Protein 6HM5 (pdb70)

Organism: Gallus gallus (NCBI:txid9031)

Nearest PDB structures (foldseek):
  6hm5-assembly1_A  TM=1.004E+00  e=4.174E-56  Gallus gallus
  2xnk-assembly3_C  TM=8.967E-01  e=1.151E-40  Homo sapiens
  4n40-assembly1_A  TM=8.209E-01  e=5.848E-20  Homo sapiens
  4bu1-assembly2_A  TM=8.813E-01  e=8.745E-13  Schizosaccharomyces pombe
  6l30-assembly1_A  TM=8.123E-01  e=2.651E-13  Homo sapiens

Sequence (258 aa):
FLVKFVKSSGSSEYFLKALESIEHLQILEEEAALNIKENDKSLYICDPFTGVVFNHLKKLGCRIVGPQVVLYCMQSQRCVPRAEYPVYNMTMADVTISCTTLDKDVREEVHKYVQMMGGRVYRDLNMSVTHLIAGEVGSKKYLVAASLKKPVLLPSWVKTLWDKSQQRMMRYTDVNMEDYACPVFLGCTICVTGLSSSDRKEVQRLTAEHGGQYSGMNECTHLIVQVHCVPVQWFSDSIEKGFCQDETMYKSPVLAED

Structure (mmCIF, N/CA/C/O backbone):
data_6HM5
#
_entry.id   6HM5
#
_cell.length_a   59.050
_cell.length_b   34.070
_cell.length_c   66.670
_cell.angle_alpha   90.000
_cell.angle_beta   103.570
_cell.angle_gamma   90.000
#
_symmetry.space_group_name_H-M   'P 1 21 1'
#
loop_
_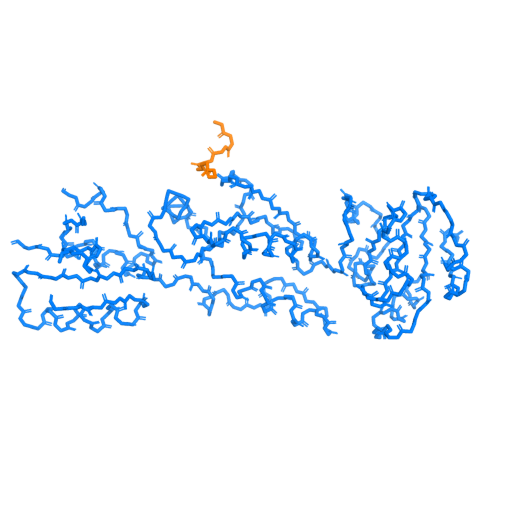entity.id
_entity.type
_entity.pdbx_description
1 polymer 'DNA topoisomerase II binding protein 1'
2 polymer 'Cell cycle checkpoint control protein RAD9A'
3 water water
#
loop_
_atom_site.group_PDB
_atom_site.id
_atom_site.type_symbol
_atom_site.label_atom_id
_atom_site.label_alt_id
_atom_site.label_comp_id
_atom_site.label_asym_id
_atom_site.label_entity_id
_atom_site.label_seq_id
_atom_site.pdbx_PDB_ins_code
_atom_site.Cartn_x
_atom_site.Cartn_y
_atom_site.Cartn_z
_atom_site.occupancy
_atom_site.B_iso_or_equiv
_atom_site.auth_seq_id
_atom_site.auth_comp_id
_atom_site.auth_asym_id
_atom_site.auth_atom_id
_atom_site.pdbx_PDB_model_num
ATOM 1 N N . PHE A 1 9 ? -23.04948 17.04495 4.45091 1.000 64.18925 9 PHE A N 1
ATOM 2 C CA . PHE A 1 9 ? -22.00679 17.00211 3.43036 1.000 66.20378 9 PHE A CA 1
ATOM 3 C C . PHE A 1 9 ? -21.81458 15.58331 2.89445 1.000 58.33275 9 PHE A C 1
ATOM 4 O O . PHE A 1 9 ? -22.13503 14.60407 3.56757 1.000 62.52971 9 PHE A O 1
ATOM 20 N N . LEU A 1 10 ? -21.28997 15.48513 1.67648 1.000 60.53722 10 LEU A N 1
ATOM 21 C CA . LEU A 1 10 ? -21.05484 14.19631 1.04287 1.000 59.67099 10 LEU A CA 1
ATOM 22 C C . LEU A 1 10 ? -19.74016 13.59068 1.52698 1.000 60.23473 10 LEU A C 1
ATOM 23 O O . LEU A 1 10 ? -18.81072 14.30241 1.91591 1.000 51.24087 10 LEU A O 1
ATOM 39 N N . VAL A 1 11 ? -19.66774 12.26108 1.49047 1.000 60.45735 11 VAL A N 1
ATOM 40 C CA . VAL A 1 11 ? -18.50489 11.51065 1.95690 1.000 46.49018 11 VAL A CA 1
ATOM 41 C C . VAL A 1 11 ? -17.97518 10.68522 0.79166 1.000 54.25642 11 VAL A C 1
ATOM 42 O O . VAL A 1 11 ? -18.69573 9.84040 0.24580 1.000 58.59148 11 VAL A O 1
ATOM 55 N N . LYS A 1 12 ? -16.71441 10.91659 0.42446 1.000 52.58873 12 LYS A N 1
ATOM 56 C CA . LYS A 1 12 ? -16.06806 10.238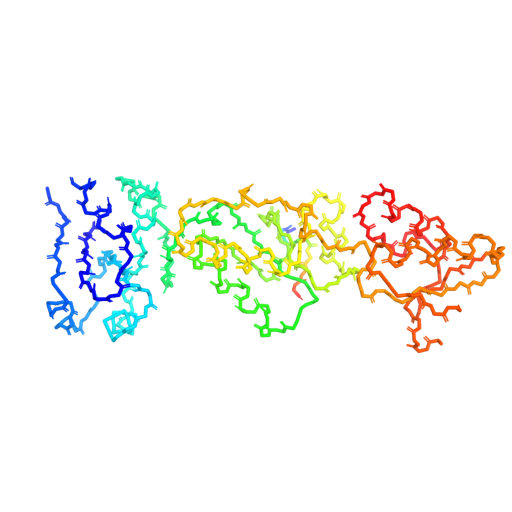87 -0.70070 1.000 51.67260 12 LYS A CA 1
ATOM 57 C C . LYS A 1 12 ? -14.88146 9.42544 -0.18515 1.000 43.59531 12 LYS A C 1
ATOM 58 O O . LYS A 1 12 ? -13.83056 9.98786 0.13818 1.000 46.71683 12 LYS A O 1
ATOM 77 N N . PHE A 1 13 ? -15.03991 8.10403 -0.12660 1.000 52.49620 13 PHE A N 1
ATOM 78 C CA . PHE A 1 13 ? -13.93985 7.21684 0.23436 1.000 51.49415 13 PHE A CA 1
ATOM 79 C C . PHE A 1 13 ? -12.99485 7.05567 -0.94907 1.000 54.34564 13 PHE A C 1
ATOM 80 O O . PHE A 1 13 ? -13.42294 6.69704 -2.05010 1.000 60.39980 13 PHE A O 1
ATOM 97 N N . VAL A 1 14 ? -11.71042 7.30966 -0.71583 1.000 56.19731 14 VAL A N 1
ATOM 98 C CA . VAL A 1 14 ? -10.69019 7.29820 -1.76001 1.000 45.73914 14 VAL A CA 1
ATOM 99 C C . VAL A 1 14 ? -9.88137 6.01564 -1.59710 1.000 55.43335 14 VAL A C 1
ATOM 100 O O . VAL A 1 14 ? -8.96096 5.94566 -0.77676 1.000 59.27586 14 VAL A O 1
ATOM 113 N N . LYS A 1 15 ? -10.21379 4.99785 -2.38830 1.000 67.85155 15 LYS A N 1
ATOM 114 C CA . LYS A 1 15 ? -9.42311 3.77433 -2.39946 1.000 59.89326 15 LYS A CA 1
ATOM 115 C C . LYS A 1 15 ? -8.01653 4.08100 -2.89734 1.000 66.53392 15 LYS A C 1
ATOM 116 O O . LYS A 1 15 ? -7.83917 4.78449 -3.89655 1.000 65.76036 15 LYS A O 1
ATOM 135 N N . SER A 1 16 ? -7.01375 3.55894 -2.19393 1.000 58.57002 16 SER A N 1
ATOM 136 C CA . SER A 1 16 ? -5.62737 3.84069 -2.53235 1.000 61.17938 16 SER A CA 1
ATOM 137 C C . SER A 1 16 ? -4.75334 2.67458 -2.10028 1.000 59.69492 16 SER A C 1
ATOM 138 O O . SER A 1 16 ? -5.15902 1.82996 -1.29794 1.000 64.88937 16 SER A O 1
ATOM 146 N N . SER A 1 17 ? -3.54203 2.64168 -2.64813 1.000 67.99425 17 SER A N 1
ATOM 147 C CA . SER A 1 17 ? -2.55908 1.62926 -2.29914 1.000 61.00832 17 SER A CA 1
ATOM 148 C C . SER A 1 17 ? -1.77369 2.06792 -1.07080 1.000 62.70496 17 SER A C 1
ATOM 149 O O . SER A 1 17 ? -1.57919 3.26194 -0.82572 1.000 59.63876 17 SER A O 1
ATOM 157 N N . GLY A 1 18 ? -1.31954 1.08323 -0.29855 1.000 68.35471 18 GLY A N 1
ATOM 158 C CA . GLY A 1 18 ? -0.66345 1.34326 0.96390 1.000 65.98264 18 GLY A CA 1
ATOM 159 C C . GLY A 1 18 ? -1.60356 1.56433 2.12714 1.000 65.36994 18 GLY A C 1
ATOM 160 O O . GLY A 1 18 ? -1.13164 1.77615 3.25183 1.000 62.84125 18 GLY A O 1
ATOM 164 N N . SER A 1 19 ? -2.91345 1.51890 1.89443 1.000 62.04953 19 SER A N 1
ATOM 165 C CA . SER A 1 19 ? -3.88513 1.75481 2.95096 1.000 51.19958 19 SER A CA 1
ATOM 166 C C . SER A 1 19 ? -3.79359 0.67519 4.02228 1.000 52.63021 19 SER A C 1
ATOM 167 O O . SER A 1 19 ? -3.36146 -0.45194 3.76727 1.000 61.24889 19 SER A O 1
ATOM 175 N N . SER A 1 20 ? -4.21105 1.03347 5.23517 1.000 55.53528 20 SER A N 1
ATOM 176 C CA . SER A 1 20 ? -4.26160 0.09901 6.34628 1.000 48.88043 20 SER A CA 1
ATOM 177 C C . SER A 1 20 ? -5.59422 -0.64892 6.33537 1.000 52.96176 20 SER A C 1
ATOM 178 O O . SER A 1 20 ? -6.48971 -0.36633 5.53591 1.000 60.88508 20 SER A O 1
ATOM 186 N N . GLU A 1 21 ? -5.72997 -1.62333 7.23829 1.000 54.12223 21 GLU A N 1
ATOM 187 C CA . GLU A 1 21 ? -6.97771 -2.37109 7.34144 1.000 57.85814 21 GLU A CA 1
ATOM 188 C C . GLU A 1 21 ? -8.13115 -1.49626 7.81319 1.000 58.95443 21 GLU A C 1
ATOM 189 O O . GLU A 1 21 ? -9.29295 -1.80890 7.52455 1.000 68.55071 21 GLU A O 1
ATOM 201 N N . TYR A 1 22 ? -7.83794 -0.40693 8.52631 1.000 54.80744 22 TYR A N 1
ATOM 202 C CA . TYR A 1 22 ? -8.90372 0.43838 9.04962 1.000 52.09027 22 TYR A CA 1
ATOM 203 C C . TYR A 1 22 ? -9.71195 1.07523 7.92848 1.000 45.69074 22 TYR A C 1
ATOM 204 O O . TYR A 1 22 ? -10.89533 1.37916 8.11546 1.000 36.97273 22 TYR A O 1
ATOM 222 N N . PHE A 1 23 ? -9.10173 1.27610 6.75856 1.000 45.31174 23 PHE A N 1
ATOM 223 C CA . PHE A 1 23 ? -9.86068 1.75469 5.60793 1.000 49.50341 23 PHE A CA 1
ATOM 224 C C . PHE A 1 23 ? -10.96493 0.76970 5.24634 1.000 57.94285 23 PHE A C 1
ATOM 225 O O . PHE A 1 23 ? -12.13404 1.14771 5.10888 1.000 50.57025 23 PHE A O 1
ATOM 242 N N . LEU A 1 24 ? -10.60991 -0.50604 5.08652 1.000 56.69916 24 LEU A N 1
ATOM 243 C CA . LEU A 1 24 ? -11.61873 -1.52034 4.80499 1.000 55.70095 24 LEU A CA 1
ATOM 244 C C . LEU A 1 24 ? -12.65507 -1.57899 5.92067 1.000 58.40070 24 LEU A C 1
ATOM 245 O O . LEU A 1 24 ? -13.86289 -1.61514 5.66004 1.000 59.66780 24 LEU A O 1
ATOM 261 N N . LYS A 1 25 ? -12.20166 -1.58338 7.17763 1.000 60.11218 25 LYS A N 1
ATOM 262 C CA . LYS A 1 25 ? -13.14391 -1.63233 8.29110 1.000 61.48598 25 LYS A CA 1
ATOM 263 C C . LYS A 1 25 ? -14.10539 -0.45119 8.26450 1.000 62.76281 25 LYS A C 1
ATOM 264 O O . LYS A 1 25 ? -15.23496 -0.56153 8.75546 1.000 54.01458 25 LYS A O 1
ATOM 283 N N . ALA A 1 26 ? -13.68490 0.68057 7.69456 1.000 55.97884 26 ALA A N 1
ATOM 284 C CA . ALA A 1 26 ? -14.57764 1.82696 7.57350 1.000 57.24011 26 ALA A CA 1
ATOM 285 C C . ALA A 1 26 ? -15.58364 1.64950 6.44273 1.000 66.59660 26 ALA A C 1
ATOM 286 O O . ALA A 1 26 ? -16.69563 2.18498 6.52227 1.000 64.36265 26 ALA A O 1
ATOM 293 N N . LEU A 1 27 ? -15.22151 0.90836 5.39086 1.000 63.80851 27 LEU A N 1
ATOM 294 C CA . LEU A 1 27 ? -16.18085 0.62224 4.32887 1.000 67.32085 27 LEU A CA 1
ATOM 295 C C . LEU A 1 27 ? -17.25396 -0.35486 4.79172 1.000 63.84723 27 LEU A C 1
ATOM 296 O O . LEU A 1 27 ? -18.37928 -0.32166 4.28418 1.000 65.60600 27 LEU A O 1
ATOM 312 N N . GLU A 1 28 ? -16.92833 -1.23580 5.73992 1.000 71.09868 28 GLU A N 1
ATOM 313 C CA . GLU A 1 28 ? -17.89380 -2.17266 6.30395 1.000 75.79731 28 GLU A CA 1
ATOM 314 C C . GLU A 1 28 ? -18.76601 -1.54451 7.39119 1.000 68.64794 28 GLU A C 1
ATOM 315 O O . GLU A 1 28 ? -19.26084 -2.26108 8.27232 1.000 77.72392 28 GLU A O 1
ATOM 327 N N . SER A 1 29 ? -18.97637 -0.22249 7.34756 1.000 72.85511 29 SER A N 1
ATOM 328 C CA . SER A 1 29 ? -19.75162 0.47234 8.36984 1.000 69.84710 29 SER A CA 1
ATOM 329 C C . SER A 1 29 ? -20.66904 1.53150 7.76628 1.000 74.21819 29 SER A C 1
ATOM 330 O O . SER A 1 29 ? -21.15474 2.40524 8.49566 1.000 80.12511 29 SER A O 1
ATOM 338 N N . ILE A 1 30 ? -20.91670 1.47411 6.46123 1.000 80.08723 30 ILE A N 1
ATOM 339 C CA . ILE A 1 30 ? -21.75651 2.45393 5.78388 1.000 79.99588 30 ILE A CA 1
ATOM 340 C C . ILE A 1 30 ? -23.04169 1.79245 5.30150 1.000 72.24493 30 ILE A C 1
ATOM 341 O O . ILE A 1 30 ? -23.38273 0.68595 5.72126 1.000 63.05049 30 ILE A O 1
ATOM 357 N N . GLU A 1 37 ? -28.40771 6.72887 0.89275 1.000 89.14143 37 GLU A N 1
ATOM 358 C CA . GLU A 1 37 ? -27.02952 6.67339 0.41895 1.000 89.39742 37 GLU A CA 1
ATOM 359 C C . GLU A 1 37 ? -26.57493 8.03598 -0.09388 1.000 91.12860 37 GLU A C 1
ATOM 360 O O . GLU A 1 37 ? -27.12231 8.56827 -1.06024 1.000 96.74472 37 GLU A O 1
ATOM 371 N N . HIS A 1 38 ? -25.57517 8.60309 0.58070 1.000 83.42385 38 HIS A N 1
ATOM 372 C CA . HIS A 1 38 ? -24.91874 9.81852 0.11754 1.000 82.20933 38 HIS A CA 1
ATOM 37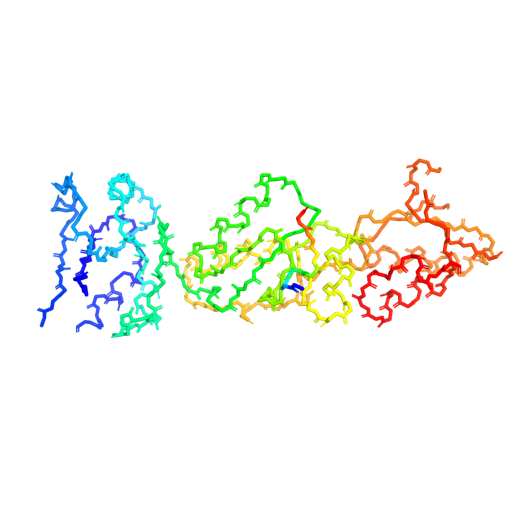3 C C . HIS A 1 38 ? -23.40971 9.71457 0.30508 1.000 86.01548 38 HIS A C 1
ATOM 374 O O . HIS A 1 38 ? -22.73656 10.72153 0.55529 1.000 75.52670 38 HIS A O 1
ATOM 388 N N . LEU A 1 39 ? -22.87072 8.50155 0.19666 1.000 84.44116 39 LEU A N 1
ATOM 389 C CA . LEU A 1 39 ? -21.44194 8.24555 0.32123 1.000 80.47080 39 LEU A CA 1
ATOM 390 C C . LEU A 1 39 ? -20.96521 7.57357 -0.95742 1.000 72.60579 39 LEU A C 1
ATOM 391 O O . LEU A 1 39 ? -21.47749 6.51313 -1.33132 1.000 77.08216 39 LEU A O 1
ATOM 407 N N . GLN A 1 40 ? -19.99792 8.19050 -1.62724 1.000 74.36341 40 GLN A N 1
ATOM 408 C CA . GLN A 1 40 ? -19.41283 7.63218 -2.83602 1.000 59.48510 40 GLN A CA 1
ATOM 409 C C . GLN A 1 40 ? -18.12800 6.88331 -2.50028 1.000 66.15721 40 GLN A C 1
ATOM 410 O O . GLN A 1 40 ? -17.41992 7.21938 -1.54759 1.000 51.71482 40 GLN A O 1
ATOM 424 N N . ILE A 1 41 ? -17.83910 5.85634 -3.29410 1.000 65.27553 41 ILE A N 1
ATOM 425 C CA . ILE A 1 41 ? -16.62570 5.05866 -3.15860 1.000 55.21633 41 ILE A CA 1
ATOM 426 C C . ILE A 1 41 ? -15.83485 5.24108 -4.44488 1.000 60.66586 41 ILE A C 1
ATOM 427 O O . ILE A 1 41 ? -16.23948 4.74898 -5.50616 1.000 63.21749 41 ILE A O 1
ATOM 443 N N . LEU A 1 42 ? -14.71325 5.94545 -4.35710 1.000 60.93161 42 LEU A N 1
ATOM 444 C CA . LEU A 1 42 ? -13.90851 6.27908 -5.52281 1.000 59.53611 42 LEU A CA 1
ATOM 445 C C . LEU A 1 42 ? -12.71570 5.34195 -5.61796 1.000 61.57751 42 LEU A C 1
ATOM 446 O O . LEU A 1 42 ? -12.03596 5.08773 -4.61816 1.000 64.43571 42 LEU A O 1
ATOM 462 N N . GLU A 1 43 ? -12.47147 4.82566 -6.81682 1.000 65.45530 43 GLU A N 1
ATOM 463 C CA . GLU A 1 43 ? -11.20666 4.16868 -7.08670 1.000 65.63044 43 GLU A CA 1
ATOM 464 C C . GLU A 1 43 ? -10.09365 5.21030 -7.13108 1.000 51.49967 43 GLU A C 1
ATOM 465 O O . GLU A 1 43 ? -10.33755 6.41407 -7.26091 1.000 50.41338 43 GLU A O 1
ATOM 477 N N . GLU A 1 44 ? -8.85464 4.73249 -7.00656 1.000 55.11006 44 GLU A N 1
ATOM 478 C CA . GLU A 1 44 ? -7.70851 5.63578 -7.01854 1.000 60.25196 44 GLU A CA 1
ATOM 479 C C . GLU A 1 44 ? -7.73107 6.54127 -8.24249 1.000 60.49477 44 GLU A C 1
ATOM 480 O O . GLU A 1 44 ? -7.44686 7.74094 -8.14718 1.000 50.91172 44 GLU A O 1
ATOM 492 N N . GLU A 1 45 ? -8.08615 5.98405 -9.40013 1.000 59.31327 45 GLU A N 1
ATOM 493 C CA . GLU A 1 45 ? -8.04507 6.74439 -10.64456 1.000 63.16387 45 GLU A CA 1
ATOM 494 C C . GLU A 1 45 ? -9.06157 7.88244 -10.62735 1.000 61.202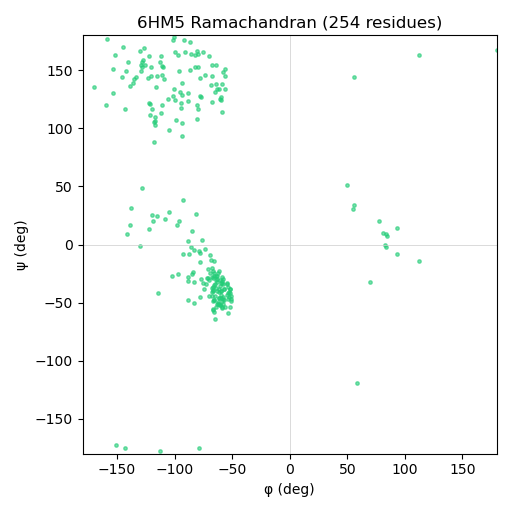43 45 GLU A C 1
ATOM 495 O O . GLU A 1 45 ? -8.73486 9.03321 -10.95196 1.000 61.64462 45 GLU A O 1
ATOM 507 N N . ALA A 1 46 ? -10.30384 7.57896 -10.24050 1.000 51.68989 46 ALA A N 1
ATOM 508 C CA . ALA A 1 46 ? -11.33408 8.60940 -10.17680 1.000 54.57416 46 ALA A CA 1
ATOM 509 C C . ALA A 1 46 ? -10.94329 9.73449 -9.22709 1.000 66.81451 46 ALA A C 1
ATOM 510 O O . ALA A 1 46 ? -11.30655 10.89442 -9.45777 1.000 60.48208 46 ALA A O 1
ATOM 517 N N . ALA A 1 47 ? -10.20985 9.41532 -8.15721 1.000 57.22686 47 ALA A N 1
ATOM 518 C CA . ALA A 1 47 ? -9.72711 10.44414 -7.24396 1.000 55.75365 47 ALA A CA 1
ATOM 519 C C . ALA A 1 47 ? -8.56334 11.22889 -7.83453 1.000 53.20866 47 ALA A C 1
ATOM 520 O O . ALA A 1 47 ? -8.42051 12.42375 -7.55104 1.000 46.51695 47 ALA A O 1
ATOM 527 N N . LEU A 1 48 ? -7.72081 10.57994 -8.64082 1.000 58.71143 48 LEU A N 1
ATOM 528 C CA . LEU A 1 48 ? -6.64299 11.28910 -9.31848 1.000 63.19892 48 LEU A CA 1
ATOM 529 C C . LEU A 1 48 ? -7.16346 12.23214 -10.39081 1.000 58.02675 48 LEU A C 1
ATOM 530 O O . LEU A 1 48 ? -6.48257 13.20807 -10.72396 1.000 57.38552 48 LEU A O 1
ATOM 546 N N . ASN A 1 49 ? -8.34907 11.96830 -10.93656 1.000 53.22163 49 ASN A N 1
ATOM 547 C CA . ASN A 1 49 ? -8.91705 12.86251 -11.93642 1.000 61.11892 49 ASN A CA 1
ATOM 548 C C . ASN A 1 49 ? -9.65120 14.05159 -11.32674 1.000 58.82866 49 ASN A C 1
ATOM 549 O O . ASN A 1 49 ? -10.09147 14.93007 -12.07500 1.000 47.95919 49 ASN A O 1
ATOM 560 N N . ILE A 1 50 ? -9.78856 14.11005 -9.99826 1.000 66.47798 50 ILE A N 1
ATOM 561 C CA . ILE A 1 50 ? -10.34669 15.29836 -9.36370 1.000 49.62652 50 ILE A CA 1
ATOM 562 C C . ILE A 1 50 ? -9.41947 16.48023 -9.61796 1.000 58.99926 50 ILE A C 1
ATOM 563 O O . ILE A 1 50 ? -8.18906 16.36237 -9.54055 1.000 57.97865 50 ILE A O 1
ATOM 579 N N . LYS A 1 51 ? -10.01454 17.63560 -9.92261 1.000 47.94335 51 LYS A N 1
ATOM 580 C CA . LYS A 1 51 ? -9.25821 18.82863 -10.27116 1.000 63.54499 51 LYS A CA 1
ATOM 581 C C . LYS A 1 51 ? -9.69311 20.06796 -9.49907 1.000 62.61714 51 LYS A C 1
ATOM 582 O O . LYS A 1 51 ? -9.09926 21.13551 -9.69149 1.000 54.39604 51 LYS A O 1
ATOM 601 N N . GLU A 1 52 ? -10.69506 19.95673 -8.62817 1.000 53.34987 52 GLU A N 1
ATOM 602 C CA . GLU A 1 52 ? -11.20736 21.08019 -7.85662 1.000 65.11945 52 GLU A CA 1
ATOM 603 C C . GLU A 1 52 ? -11.57122 20.57443 -6.46514 1.000 61.68009 52 GLU A C 1
ATOM 604 O O . GLU A 1 52 ? -11.33812 19.40999 -6.12744 1.000 63.89994 52 GLU A O 1
ATOM 616 N N . ASN A 1 53 ? -12.15182 21.45389 -5.64970 1.000 59.55291 53 ASN A N 1
ATOM 617 C CA . ASN A 1 53 ? -12.55640 21.11280 -4.28821 1.000 54.38787 53 ASN A CA 1
ATOM 618 C C . ASN A 1 53 ? -14.06888 21.25659 -4.17417 1.000 56.87096 53 ASN A C 1
ATOM 619 O O . ASN A 1 53 ? -14.58927 22.37698 -4.12102 1.000 53.27373 53 ASN A O 1
ATOM 630 N N . ASP A 1 54 ? -14.76777 20.12184 -4.11619 1.000 54.48819 54 ASP A N 1
ATOM 631 C CA . ASP A 1 54 ? -16.22279 20.09523 -4.02463 1.000 48.53614 54 ASP A CA 1
ATOM 632 C C . ASP A 1 54 ? -16.73873 20.23321 -2.59432 1.000 53.31357 54 ASP A C 1
ATOM 633 O O . ASP A 1 54 ? -17.93099 20.00833 -2.36274 1.000 59.08552 54 ASP A O 1
ATOM 642 N N . LYS A 1 55 ? -15.88221 20.59235 -1.63787 1.000 52.16852 55 LYS A N 1
ATOM 643 C CA . LYS A 1 55 ? -16.29355 20.79396 -0.24715 1.000 57.23839 55 LYS A CA 1
ATOM 644 C C . LYS A 1 55 ? -17.00071 19.56516 0.32107 1.000 49.03617 55 LYS A C 1
ATOM 645 O O . LYS A 1 55 ? -17.87969 19.67801 1.17787 1.000 53.97315 55 LYS A O 1
ATOM 664 N N . SER A 1 56 ? -16.63021 18.38529 -0.15476 1.000 54.38175 56 SER A N 1
ATOM 665 C CA . SER A 1 56 ? -17.07218 17.13331 0.43480 1.000 49.32238 56 SER A CA 1
ATOM 666 C C . SER A 1 56 ? -15.96807 16.57918 1.32780 1.000 48.44518 56 SER A C 1
ATOM 667 O O . SER A 1 56 ? -14.81718 17.02133 1.28415 1.000 40.44793 56 SER A O 1
ATOM 675 N N . LEU A 1 57 ? -16.33373 15.59999 2.14990 1.000 47.47205 57 LEU A N 1
ATOM 676 C CA . LEU A 1 57 ? -15.39290 14.96696 3.06429 1.000 35.83016 57 LEU A CA 1
ATOM 677 C C . LEU A 1 57 ? -14.71670 13.80663 2.34770 1.000 41.77154 57 LEU A C 1
ATOM 678 O O . LEU A 1 57 ? -15.39278 12.90160 1.84732 1.000 43.03911 57 LEU A O 1
ATOM 694 N N . TYR A 1 58 ? -13.38874 13.83809 2.29608 1.000 37.76805 58 TYR A N 1
ATOM 695 C CA . TYR A 1 58 ? -12.59720 12.79527 1.66152 1.000 34.63887 58 TYR A CA 1
ATOM 696 C C . TYR A 1 58 ? -11.93615 11.94117 2.73249 1.000 38.11646 58 TYR A C 1
ATOM 697 O O . TYR A 1 58 ? -11.23825 12.46453 3.60750 1.000 35.33419 58 TYR A O 1
ATOM 715 N N . ILE A 1 59 ? -12.16228 10.63496 2.66138 1.000 31.20659 59 ILE A N 1
ATOM 716 C CA . ILE A 1 59 ? -11.49574 9.67389 3.53015 1.000 30.68740 59 ILE A CA 1
ATOM 717 C C . ILE A 1 59 ? -10.27305 9.14685 2.78727 1.000 43.13925 59 ILE A C 1
ATOM 718 O O . ILE A 1 59 ? -10.40569 8.53317 1.72243 1.000 41.79152 59 ILE A O 1
ATOM 734 N N . CYS A 1 60 ? -9.08274 9.38839 3.33827 1.000 39.85104 60 CYS A N 1
ATOM 735 C CA . CYS A 1 60 ? -7.83336 8.96646 2.71664 1.000 33.33454 60 CYS A CA 1
ATOM 736 C C . CYS A 1 60 ? -7.04311 8.07625 3.66188 1.000 39.94890 60 CYS A C 1
ATOM 737 O O . CYS A 1 60 ? -7.02963 8.29424 4.87829 1.000 40.22735 60 CYS A O 1
ATOM 745 N N . ASP A 1 61 ? -6.38114 7.07822 3.08682 1.000 48.88736 61 ASP A N 1
ATOM 746 C CA . ASP A 1 61 ? -5.50857 6.17415 3.82295 1.000 50.91899 61 ASP A CA 1
ATOM 747 C C . ASP A 1 61 ? -4.55059 5.52522 2.83105 1.000 53.65480 61 ASP A C 1
ATOM 748 O O . ASP A 1 61 ? -5.00125 4.85812 1.89084 1.000 53.16814 61 ASP A O 1
ATOM 757 N N . PRO A 1 62 ? -3.22781 5.69712 2.98821 1.000 50.36200 62 PRO A N 1
ATOM 758 C CA . PRO A 1 62 ? -2.55082 6.44763 4.04962 1.000 44.50366 62 PRO A CA 1
ATOM 759 C C . PRO A 1 62 ? -2.58486 7.94936 3.81099 1.000 47.34906 62 PRO A C 1
ATOM 760 O O . PRO A 1 62 ? -3.22407 8.40591 2.86262 1.000 38.67524 62 PRO A O 1
ATOM 771 N N . PHE A 1 63 ? -1.90540 8.70608 4.67020 1.000 43.05698 63 PHE A N 1
ATOM 772 C CA . PHE A 1 63 ? -1.66368 10.12731 4.43135 1.000 44.97128 63 PHE A CA 1
ATOM 773 C C . PHE A 1 63 ? -0.33416 10.35198 3.72072 1.000 49.00639 63 PHE A C 1
ATOM 774 O O . PHE A 1 63 ? 0.40102 11.30216 4.00754 1.000 47.61996 63 PHE A O 1
ATOM 791 N N . THR A 1 64 ? -0.00783 9.45763 2.78830 1.000 47.70468 64 THR A N 1
ATOM 792 C CA . THR A 1 64 ? 1.14065 9.59527 1.90418 1.000 50.41707 64 THR A CA 1
ATOM 793 C C . THR A 1 64 ? 0.73483 9.12446 0.51478 1.000 46.23410 64 THR A C 1
ATOM 794 O O . THR A 1 64 ? -0.20581 8.34346 0.35415 1.000 48.24344 64 THR A O 1
ATOM 805 N N . GLY A 1 65 ? 1.45194 9.60482 -0.48767 1.000 51.71832 65 GLY A N 1
ATOM 806 C CA . GLY A 1 65 ? 1.19682 9.21943 -1.85882 1.000 48.96668 65 GLY A CA 1
ATOM 807 C C . GLY A 1 65 ? 0.66195 10.37993 -2.68506 1.000 57.31070 65 GLY A C 1
ATOM 808 O O . GLY A 1 65 ? 0.18779 11.39572 -2.16691 1.000 50.60272 65 GLY A O 1
ATOM 812 N N . VAL A 1 66 ? 0.73772 10.20769 -4.00844 1.000 55.28950 66 VAL A N 1
ATOM 813 C CA . VAL A 1 66 ? 0.36427 11.28300 -4.92283 1.000 53.31824 66 VAL A CA 1
ATOM 814 C C . VAL A 1 66 ? -1.11611 11.61511 -4.80100 1.000 53.78749 66 VAL A C 1
ATOM 815 O O . VAL A 1 66 ? -1.52163 12.76043 -5.02695 1.000 54.41200 66 VAL A O 1
ATOM 828 N N . VAL A 1 67 ? -1.94672 10.63185 -4.45537 1.000 51.93910 67 VAL A N 1
ATOM 829 C CA . VAL A 1 67 ? -3.37861 10.88297 -4.30858 1.000 56.88952 67 VAL A CA 1
ATOM 830 C C . VAL A 1 67 ? -3.62828 11.81558 -3.12785 1.000 59.21700 67 VAL A C 1
ATOM 831 O O . VAL A 1 67 ? -4.23762 12.88563 -3.26746 1.000 50.70379 67 VAL A O 1
ATOM 844 N N . PHE A 1 68 ? -3.14803 11.42053 -1.94649 1.000 45.85507 68 PHE A N 1
ATOM 845 C CA . PHE A 1 68 ? -3.35958 12.21853 -0.74420 1.000 50.20297 68 PHE A CA 1
ATOM 846 C C . PHE A 1 68 ? -2.80128 13.62565 -0.91151 1.000 52.90902 68 PHE A C 1
ATOM 847 O O . PHE A 1 68 ? -3.46604 14.61170 -0.57715 1.000 48.01497 68 PHE A O 1
ATOM 864 N N . ASN A 1 69 ? -1.57219 13.74033 -1.41998 1.000 48.25792 69 ASN A N 1
ATOM 865 C CA . ASN A 1 69 ? -0.97783 15.05988 -1.60711 1.000 52.55819 69 ASN A CA 1
ATOM 866 C C . ASN A 1 69 ? -1.69834 15.85421 -2.68859 1.000 45.40215 69 ASN A C 1
ATOM 867 O O . ASN A 1 69 ? -1.69661 17.08808 -2.65268 1.000 44.33577 69 ASN A O 1
ATOM 878 N N . HIS A 1 70 ? -2.30212 15.17349 -3.66169 1.000 47.99688 70 HIS A N 1
ATOM 879 C CA . HIS A 1 70 ? -3.09433 15.85994 -4.67709 1.000 55.88716 70 HIS A CA 1
ATOM 880 C C . HIS A 1 70 ? -4.32854 16.49802 -4.05175 1.000 50.59003 70 HIS A C 1
ATOM 881 O O . HIS A 1 70 ? -4.52191 17.71977 -4.12293 1.000 49.39085 70 HIS A O 1
ATOM 895 N N . LEU A 1 71 ? -5.16684 15.68037 -3.41039 1.000 47.22744 71 LEU A N 1
ATOM 896 C CA . LEU A 1 71 ? -6.34082 16.20924 -2.72458 1.000 51.26258 71 LEU A CA 1
ATOM 897 C C . LEU A 1 71 ? -5.95560 17.29334 -1.72280 1.000 51.37058 71 LEU A C 1
ATOM 898 O O . LEU A 1 71 ? -6.61657 18.33482 -1.63591 1.000 50.02293 71 LEU A O 1
ATOM 914 N N . LYS A 1 72 ? -4.88286 17.06748 -0.96079 1.000 40.51312 72 LYS A N 1
ATOM 915 C CA . LYS A 1 72 ? -4.42437 18.06155 0.00564 1.000 49.28684 72 LYS A CA 1
ATOM 916 C C . LYS A 1 72 ? -4.03610 19.36323 -0.68286 1.000 50.95770 72 LYS A C 1
ATOM 917 O O . LYS A 1 72 ? -4.32755 20.45415 -0.17767 1.000 42.80991 72 LYS A O 1
ATOM 936 N N . LYS A 1 73 ? -3.36422 19.26461 -1.83183 1.000 53.58758 73 LYS A N 1
ATOM 937 C CA . LYS A 1 73 ? -2.98275 20.45175 -2.58791 1.000 48.20310 73 LYS A CA 1
ATOM 938 C C . LYS A 1 73 ? -4.20920 21.22158 -3.05665 1.000 46.63368 73 LYS A C 1
ATOM 939 O O . LYS A 1 73 ? -4.22317 22.45779 -3.02934 1.000 42.29471 73 LYS A O 1
ATOM 958 N N . LEU A 1 74 ? -5.25074 20.51088 -3.49096 1.000 38.70516 74 LEU A N 1
ATOM 959 C CA . LEU A 1 74 ? -6.47398 21.18378 -3.91163 1.000 48.40466 74 LEU A CA 1
ATOM 960 C C . LEU A 1 74 ? -7.17675 21.89941 -2.76397 1.000 48.75494 74 LEU A C 1
ATOM 961 O O . LEU A 1 74 ? -8.05807 22.72632 -3.02225 1.000 41.03526 74 LEU A O 1
ATOM 977 N N . GLY A 1 75 ? -6.80872 21.61449 -1.51684 1.000 44.81275 75 GLY A N 1
ATOM 978 C CA . GLY A 1 75 ? -7.48671 22.18080 -0.37059 1.000 38.80386 75 GLY A CA 1
ATOM 979 C C . GLY A 1 75 ? -8.60492 21.32789 0.18245 1.000 46.52561 75 GLY A C 1
ATOM 980 O O . GLY A 1 75 ? -9.39537 21.82082 0.99575 1.000 47.97225 75 GLY A O 1
ATOM 984 N N . CYS A 1 76 ? -8.68752 20.06288 -0.21626 1.000 36.37341 76 CYS A N 1
ATOM 985 C CA . CYS A 1 76 ? -9.82396 19.23264 0.14251 1.000 45.66653 76 CYS A CA 1
ATOM 986 C C . CYS A 1 76 ? -9.85551 18.95268 1.64348 1.000 49.88352 76 CYS A C 1
ATOM 987 O O . CYS A 1 76 ? -8.83544 18.98045 2.34138 1.000 40.56298 76 CYS A O 1
ATOM 995 N N . ARG A 1 77 ? -11.06158 18.67918 2.13453 1.000 41.52765 77 ARG A N 1
ATOM 996 C CA . ARG A 1 77 ? -11.26471 18.27892 3.52050 1.000 45.40795 77 ARG A CA 1
ATOM 997 C C . ARG A 1 77 ? -10.94782 16.79456 3.63113 1.000 39.96457 77 ARG A C 1
ATOM 998 O O . ARG A 1 77 ? -11.71497 15.95586 3.14861 1.000 35.67998 77 ARG A O 1
ATOM 1019 N N . ILE A 1 78 ? -9.82161 16.46567 4.26135 1.000 38.47136 78 ILE A N 1
ATOM 1020 C CA . ILE A 1 78 ? -9.31732 15.09978 4.30287 1.000 32.80597 78 ILE A CA 1
ATOM 1021 C C . ILE A 1 78 ? -9.33858 14.60384 5.73927 1.000 37.35429 78 ILE A C 1
ATOM 1022 O O . ILE A 1 78 ? -9.08177 15.36266 6.68165 1.000 39.62288 78 ILE A O 1
ATOM 1038 N N . VAL A 1 79 ? -9.62834 13.31390 5.89304 1.000 34.87879 79 VAL A N 1
ATOM 1039 C CA . VAL A 1 79 ? -9.74020 12.68083 7.19695 1.000 32.13712 79 VAL A CA 1
ATOM 1040 C C . VAL A 1 79 ? -9.41278 11.20553 7.01650 1.000 34.06921 79 VAL A C 1
ATOM 1041 O O . VAL A 1 79 ? -9.62292 10.63623 5.94419 1.000 35.40512 79 VAL A O 1
ATOM 1054 N N . GLY A 1 80 ? -8.87722 10.58760 8.06572 1.000 40.42912 80 GLY A N 1
ATOM 1055 C CA . GLY A 1 80 ? -8.52161 9.18792 8.01533 1.000 32.72508 80 GLY A CA 1
ATOM 1056 C C . GLY A 1 80 ? -9.69628 8.28728 8.35092 1.000 36.16458 80 GLY A C 1
ATOM 1057 O O . GLY A 1 80 ? -10.70632 8.73370 8.90291 1.000 31.31841 80 GLY A O 1
ATOM 1061 N N . PRO A 1 81 ? -9.59226 6.99559 8.01569 1.000 39.33034 81 PRO A N 1
ATOM 1062 C CA . PRO A 1 81 ? -10.69033 6.07131 8.34988 1.000 40.41491 81 PRO A CA 1
ATOM 1063 C C . PRO A 1 81 ? -10.88671 5.87785 9.84548 1.000 35.90097 81 PRO A C 1
ATOM 1064 O O . PRO A 1 81 ? -12.00581 5.57004 10.27797 1.000 35.48865 81 PRO A O 1
ATOM 1075 N N . GLN A 1 82 ? -9.83549 6.04081 10.65151 1.000 38.31007 82 GLN A N 1
ATOM 1076 C CA . GLN A 1 82 ? -10.00823 5.97468 12.09857 1.000 40.91779 82 GLN A CA 1
ATOM 1077 C C . GLN A 1 82 ? -10.97912 7.04367 12.58006 1.000 30.75606 82 GLN A C 1
ATOM 1078 O O . GLN A 1 82 ? -11.72122 6.82593 13.54722 1.000 34.26009 82 GLN A O 1
ATOM 1092 N N . VAL A 1 83 ? -10.99223 8.19743 11.91179 1.000 29.59629 83 VAL A N 1
ATOM 1093 C CA . VAL A 1 83 ? -11.95832 9.24367 12.22773 1.000 27.05175 83 VAL A CA 1
ATOM 1094 C C . VAL A 1 83 ? -13.37399 8.76284 11.93541 1.000 31.42742 83 VAL A C 1
ATOM 1095 O O . VAL A 1 83 ? -14.31285 9.07543 12.67393 1.000 32.50038 83 VAL A O 1
ATOM 1108 N N . VAL A 1 84 ? -13.55246 7.99518 10.85844 1.000 31.83995 84 VAL A N 1
ATOM 1109 C CA . VAL A 1 84 ? -14.87038 7.44745 10.54925 1.000 32.68282 84 VAL A CA 1
ATOM 1110 C C . VAL A 1 84 ? -15.28840 6.44381 11.61487 1.000 29.13810 84 VAL A C 1
ATOM 1111 O O . VAL A 1 84 ? -16.41166 6.49106 12.12833 1.000 31.96934 84 VAL A O 1
ATOM 1124 N N . LEU A 1 85 ? -14.39639 5.51268 11.95732 1.000 30.49902 85 LEU A N 1
ATOM 1125 C CA . LEU A 1 85 ? -14.71303 4.54941 13.00546 1.000 35.02929 85 LEU A CA 1
ATOM 1126 C C . LEU A 1 85 ? -14.96729 5.22435 14.34623 1.000 39.12620 85 LEU A C 1
ATOM 1127 O O . LEU A 1 85 ? -15.63918 4.64025 15.20248 1.000 45.39819 85 LEU A O 1
ATOM 1143 N N . TYR A 1 86 ? -14.45300 6.43943 14.54837 1.000 32.19923 86 TYR A N 1
ATOM 1144 C CA . TYR A 1 86 ? -14.70095 7.15350 15.79659 1.000 31.39481 86 TYR A CA 1
ATOM 1145 C C . TYR A 1 86 ? -16.04408 7.86916 15.76860 1.000 32.00408 86 TYR A C 1
ATOM 1146 O O . TYR A 1 86 ? -16.84563 7.74009 16.69976 1.000 29.76476 86 TYR A O 1
ATOM 1164 N N . CYS A 1 87 ? -16.30047 8.63292 14.70665 1.000 31.32051 87 CYS A N 1
ATOM 1165 C CA . CYS A 1 87 ? -17.52161 9.42230 14.62213 1.000 40.69461 87 CYS A CA 1
ATOM 1166 C C . CYS A 1 87 ? -18.69367 8.61485 14.09002 1.000 34.28061 87 CYS A C 1
ATOM 1167 O O . CYS A 1 87 ? -19.84682 8.94254 14.38529 1.000 35.93809 87 CYS A O 1
ATOM 1174 N N . MET A 1 88 ? -18.42323 7.57093 13.31201 1.000 35.47788 88 MET A N 1
ATOM 1175 C CA . MET A 1 88 ? -19.46191 6.70001 12.76050 1.000 40.65715 88 MET A CA 1
ATOM 1176 C C . MET A 1 88 ? -20.40031 7.58182 11.94292 1.000 36.34920 88 MET A C 1
ATOM 1177 O O . MET A 1 88 ? -19.93240 8.22046 10.98508 1.000 46.29801 88 MET A O 1
ATOM 1191 N N . GLN A 1 89 ? -21.68834 7.67496 12.26883 1.000 43.63532 89 GLN A N 1
ATOM 1192 C CA . GLN A 1 89 ? -22.63924 8.44088 11.47424 1.000 44.90311 89 GLN A CA 1
ATOM 1193 C C . GLN A 1 89 ? -22.88340 9.83806 12.03326 1.000 41.43325 89 GLN A C 1
ATOM 1194 O O . GLN A 1 89 ? -23.86628 10.48195 11.65803 1.000 41.34022 89 GLN A O 1
ATOM 1208 N N . SER A 1 90 ? -22.01229 10.32464 12.91276 1.000 42.28625 90 SER A N 1
ATOM 1209 C CA . SER A 1 90 ? -22.14818 11.66889 13.47286 1.000 44.32009 90 SER A CA 1
ATOM 1210 C C . SER A 1 90 ? -21.32728 12.63104 12.62596 1.000 50.63384 90 SER A C 1
ATOM 1211 O O . SER A 1 90 ? -20.09787 12.66740 12.72276 1.000 52.85473 90 SER A O 1
ATOM 1219 N N . GLN A 1 91 ? -22.00805 13.42502 11.79717 1.000 49.69701 91 GLN A N 1
ATOM 1220 C CA . GLN A 1 91 ? -21.30283 14.41686 10.99240 1.000 56.51123 91 GLN A CA 1
ATOM 1221 C C . GLN A 1 91 ? -20.69894 15.50732 11.86926 1.000 47.09505 91 GLN A C 1
ATOM 1222 O O . GLN A 1 91 ? -19.57278 15.95442 11.62308 1.000 46.39309 91 GLN A O 1
ATOM 1236 N N . ARG A 1 92 ? -21.42362 15.94034 12.90484 1.000 46.27881 92 ARG A N 1
ATOM 1237 C CA . ARG A 1 92 ? -20.90268 16.98361 13.78430 1.000 48.97854 92 ARG A CA 1
ATOM 1238 C C . ARG A 1 92 ? -19.64083 16.52999 14.50585 1.000 41.67071 92 ARG A C 1
ATOM 1239 O O . ARG A 1 92 ? -18.78493 17.35699 14.83776 1.000 37.45180 92 ARG A O 1
ATOM 1260 N N . CYS A 1 93 ? -19.51060 15.22729 14.76338 1.000 36.23747 93 CYS A N 1
ATOM 1261 C CA . CYS A 1 93 ? -18.33099 14.71666 15.45161 1.000 35.21587 93 CYS A CA 1
ATOM 1262 C C . CYS A 1 93 ? -17.06535 14.94251 14.63566 1.000 39.32967 93 CYS A C 1
ATOM 1263 O O . CYS A 1 93 ? -15.97148 15.05705 15.20240 1.000 34.36847 93 CYS A O 1
ATOM 1270 N N . VAL A 1 94 ? -17.19286 15.02091 13.31594 1.000 38.68815 94 VAL A N 1
ATOM 1271 C CA . VAL A 1 94 ? -16.01423 15.16051 12.45538 1.000 37.11967 94 VAL A CA 1
ATOM 1272 C C . VAL A 1 94 ? -15.34660 16.50424 12.73149 1.000 39.66058 94 VAL A C 1
ATOM 1273 O O . VAL A 1 94 ? -16.03553 17.54476 12.76782 1.000 40.57196 94 VAL A O 1
ATOM 1286 N N . PRO A 1 95 ? -14.03291 16.55473 12.94777 1.000 33.93383 95 PRO A N 1
ATOM 1287 C CA . PRO A 1 95 ? -13.37597 17.85403 13.13031 1.000 41.54678 95 PRO A CA 1
ATOM 1288 C C . PRO A 1 95 ? -13.59281 18.75982 11.92740 1.000 42.65975 95 PRO A C 1
ATOM 1289 O O . PRO A 1 95 ? -13.70478 18.30426 10.78683 1.000 39.20851 95 PRO A O 1
ATOM 1300 N N . ARG A 1 96 ? -13.65460 20.06051 12.19937 1.000 58.57882 96 ARG A N 1
ATOM 1301 C CA . ARG A 1 96 ? -13.87854 21.08436 11.18106 1.000 54.1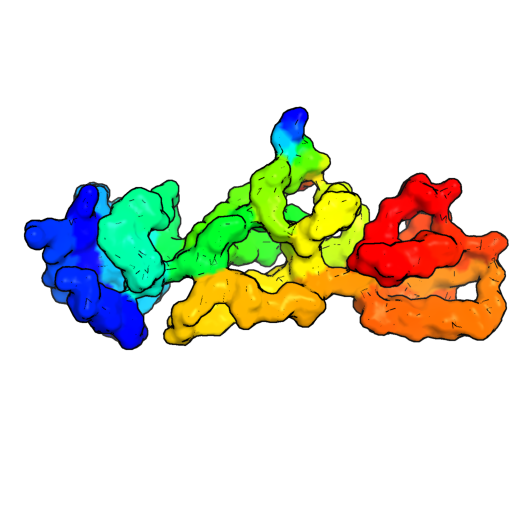5677 96 ARG A CA 1
ATOM 1302 C C . ARG A 1 96 ? -12.65483 21.99421 11.15218 1.000 62.72361 96 ARG A C 1
ATOM 1303 O O . ARG A 1 96 ? -12.60796 23.01565 11.84261 1.000 66.88197 96 ARG A O 1
ATOM 1324 N N . ALA A 1 97 ? -11.66484 21.61937 10.34490 1.000 64.88517 97 ALA A N 1
ATOM 1325 C CA . ALA A 1 97 ? -10.42842 22.37817 10.24751 1.000 58.27237 97 ALA A CA 1
ATOM 1326 C C . ALA A 1 97 ? -9.91712 22.31400 8.81491 1.000 56.98769 97 ALA A C 1
ATOM 1327 O O . ALA A 1 97 ? -10.41001 21.54241 7.98811 1.000 45.17964 97 ALA A O 1
ATOM 1334 N N . GLU A 1 98 ? -8.90880 23.13639 8.53377 1.000 49.84294 98 GLU A N 1
ATOM 1335 C CA . GLU A 1 98 ? -8.32799 23.24278 7.20284 1.000 51.99088 98 GLU A CA 1
ATOM 1336 C C . GLU A 1 98 ? -7.20769 22.24136 6.95847 1.000 51.46992 98 GLU A C 1
ATOM 1337 O O . GLU A 1 98 ? -6.59406 22.27300 5.88662 1.000 52.30278 98 GLU A O 1
ATOM 1349 N N . TYR A 1 99 ? -6.92496 21.36017 7.91506 1.000 44.73130 99 TYR A N 1
ATOM 1350 C CA . TYR A 1 99 ? -5.82987 20.41338 7.79088 1.000 36.04990 99 TYR A CA 1
ATOM 1351 C C . TYR A 1 99 ? -6.35460 18.98394 7.87818 1.000 40.72387 99 TYR A C 1
ATOM 1352 O O . TYR A 1 99 ? -7.39076 18.74078 8.50383 1.000 45.52245 99 TYR A O 1
ATOM 1370 N N . PRO A 1 100 ? -5.67390 18.01881 7.25775 1.000 41.18355 100 PRO A N 1
ATOM 1371 C CA . PRO A 1 100 ? -6.12759 16.62644 7.36287 1.000 39.16968 100 PRO A CA 1
ATOM 1372 C C . PRO A 1 100 ? -5.95408 16.08626 8.77323 1.000 38.86128 100 PRO A C 1
ATOM 1373 O O . PRO A 1 100 ? -4.92810 16.30745 9.41872 1.000 38.12538 100 PRO A O 1
ATOM 1384 N N . VAL A 1 101 ? -6.96860 15.36314 9.24275 1.000 28.30531 101 VAL A N 1
ATOM 1385 C CA . VAL A 1 101 ? -6.93781 14.69376 10.53832 1.000 38.39879 101 VAL A CA 1
ATOM 1386 C C . VAL A 1 101 ? -6.88372 13.19627 10.28478 1.000 33.64335 101 VAL A C 1
ATOM 1387 O O . VAL A 1 101 ? -7.79765 12.62954 9.67261 1.000 29.00179 101 VAL A O 1
ATOM 1400 N N . TYR A 1 102 ? -5.82460 12.55142 10.77155 1.000 30.19885 102 TYR A N 1
ATOM 1401 C CA . TYR A 1 102 ? -5.65929 11.12483 10.53375 1.000 28.99965 102 TYR A CA 1
ATOM 1402 C C . TYR A 1 102 ? -6.55036 10.29740 11.45389 1.000 38.65282 102 TYR A C 1
ATOM 1403 O O . TYR A 1 102 ? -7.19440 9.34449 11.00555 1.000 26.69200 102 TYR A O 1
ATOM 1421 N N . ASN A 1 103 ? -6.59884 10.63765 12.73997 1.000 32.46560 103 ASN A N 1
ATOM 1422 C CA . ASN A 1 103 ? -7.40828 9.88897 13.69488 1.000 33.81509 103 ASN A CA 1
ATOM 1423 C C . ASN A 1 103 ? -7.85597 10.83760 14.80112 1.000 31.79457 103 ASN A C 1
ATOM 1424 O O . ASN A 1 103 ? -7.64908 12.05229 14.72272 1.000 29.56130 103 ASN A O 1
ATOM 1435 N N . MET A 1 104 ? -8.47304 10.27061 15.84125 1.000 23.59503 104 MET A N 1
ATOM 1436 C CA . MET A 1 104 ? -9.02844 11.03664 16.95349 1.000 33.77808 104 MET A CA 1
ATOM 1437 C C . MET A 1 104 ? -8.39007 10.65569 18.28498 1.000 28.85164 104 MET A C 1
ATOM 1438 O O . MET A 1 104 ? -9.00806 10.83049 19.34115 1.000 30.59184 104 MET A O 1
ATOM 1452 N N . THR A 1 105 ? -7.16160 10.13855 18.25547 1.000 29.48535 105 THR A N 1
ATOM 1453 C CA . THR A 1 105 ? -6.49239 9.73853 19.48766 1.000 33.42417 105 THR A CA 1
ATOM 1454 C C . THR A 1 105 ? -6.49969 10.86658 20.50902 1.000 32.17875 105 THR A C 1
ATOM 1455 O O . THR A 1 105 ? -6.68062 10.62823 21.70980 1.000 26.11399 105 THR A O 1
ATOM 1466 N N . MET A 1 106 ? -6.31585 12.10524 20.05047 1.000 25.26154 106 MET A N 1
ATOM 1467 C CA . MET A 1 106 ? -6.19800 13.25171 20.94054 1.000 30.51939 106 MET A CA 1
ATOM 1468 C C . MET A 1 106 ? -7.42624 14.15297 20.89655 1.000 24.10638 106 MET A C 1
ATOM 1469 O O . MET A 1 106 ? -7.34177 15.33051 21.26129 1.000 31.38675 106 MET A O 1
ATOM 1483 N N . ALA A 1 107 ? -8.56848 13.62299 20.47023 1.000 23.43623 107 ALA A N 1
ATOM 1484 C CA . ALA A 1 107 ? -9.81828 14.35229 20.62084 1.000 29.54733 107 ALA A CA 1
ATOM 1485 C C . ALA A 1 107 ? -10.02833 14.70486 22.08833 1.000 28.66388 107 ALA A C 1
ATOM 1486 O O . ALA A 1 107 ? -9.82660 13.86856 22.97552 1.000 32.26730 107 ALA A O 1
ATOM 1493 N N . ASP A 1 108 ? -10.41048 15.95591 22.34086 1.000 33.77500 108 ASP A N 1
ATOM 1494 C CA . ASP A 1 108 ? -10.65995 16.52656 23.66516 1.000 23.63910 108 ASP A CA 1
ATOM 1495 C C . ASP A 1 108 ? -9.37224 16.99782 24.32952 1.000 23.11084 108 ASP A C 1
ATOM 1496 O O . ASP A 1 108 ? -9.43681 17.53082 25.44400 1.000 30.69650 108 ASP A O 1
ATOM 1505 N N . VAL A 1 109 ? -8.21505 16.82063 23.70419 1.000 23.45772 109 VAL A N 1
ATOM 1506 C CA . VAL A 1 109 ? -6.96376 17.34336 24.23697 1.000 24.69800 109 VAL A CA 1
ATOM 1507 C C . VAL A 1 109 ? -6.70183 18.70600 23.61196 1.000 21.91987 109 VAL A C 1
ATOM 1508 O O . VAL A 1 109 ? -6.75442 18.86159 22.38492 1.000 23.00797 109 VAL A O 1
ATOM 1521 N N . THR A 1 110 ? -6.43435 19.69273 24.46114 1.000 16.86077 110 THR A N 1
ATOM 1522 C CA . THR A 1 110 ? -5.95828 21.00796 24.05541 1.000 25.06585 110 THR A CA 1
ATOM 1523 C C . THR A 1 110 ? -4.60421 21.22363 24.71659 1.000 29.86492 110 THR A C 1
ATOM 1524 O O . THR A 1 110 ? -4.51233 21.24947 25.94909 1.000 23.58283 110 THR A O 1
ATOM 1535 N N . ILE A 1 111 ? -3.55629 21.35907 23.90995 1.000 29.44680 111 ILE A N 1
ATOM 1536 C CA . ILE A 1 111 ? -2.20256 21.48197 24.43677 1.000 30.17103 111 ILE A CA 1
ATOM 1537 C C . ILE A 1 111 ? -1.68682 22.89267 24.20025 1.000 32.52499 111 ILE A C 1
ATOM 1538 O O . ILE A 1 111 ? -2.10337 23.59452 23.27166 1.000 29.65903 111 ILE A O 1
ATOM 1554 N N . SER A 1 112 ? -0.77388 23.30408 25.07004 1.000 21.96225 112 SER A N 1
ATOM 1555 C CA . SER A 1 112 ? 0.15962 24.37627 24.78866 1.000 22.47156 112 SER A CA 1
ATOM 1556 C C . SER A 1 112 ? 1.55373 23.83936 25.07362 1.000 25.05512 112 SER A C 1
ATOM 1557 O O . SER A 1 112 ? 1.72135 22.85301 25.79423 1.000 24.78997 112 SER A O 1
ATOM 1565 N N . CYS A 1 113 ? 2.55336 24.47790 24.48314 1.000 23.41341 113 CYS A N 1
ATOM 1566 C CA . CYS A 1 113 ? 3.94029 24.08794 24.67564 1.000 23.10397 113 CYS A CA 1
ATOM 1567 C C . CYS A 1 113 ? 4.69082 25.17310 25.43597 1.000 27.24328 113 CYS A C 1
ATOM 1568 O O . CYS A 1 113 ? 4.29764 26.34439 25.44784 1.000 32.00962 113 CYS A O 1
ATOM 1576 N N . THR A 1 114 ? 5.78087 24.76893 26.08450 1.000 30.76306 114 THR A N 1
ATOM 1577 C CA . THR A 1 114 ? 6.65215 25.72551 26.74968 1.000 27.83894 114 THR A CA 1
ATOM 1578 C C . THR A 1 114 ? 8.09403 25.25570 26.66126 1.000 29.37146 114 THR A C 1
ATOM 1579 O O . THR A 1 114 ? 8.37303 24.05327 26.70839 1.000 25.54792 114 THR A O 1
ATOM 1590 N N . THR A 1 115 ? 8.99771 26.22236 26.52227 1.000 33.12540 115 THR A N 1
ATOM 1591 C CA . THR A 1 115 ? 10.43327 25.98780 26.61372 1.000 28.09111 115 THR A CA 1
ATOM 1592 C C . THR A 1 115 ? 10.84876 24.81762 25.72767 1.000 30.85520 115 THR A C 1
ATOM 1593 O O . THR A 1 115 ? 11.52210 23.87774 26.15559 1.000 39.07498 115 THR A O 1
ATOM 1604 N N . LEU A 1 116 ? 10.42100 24.88447 24.47437 1.000 30.36802 116 LEU A N 1
ATOM 1605 C CA . LEU A 1 116 ? 10.80013 23.92281 23.45559 1.000 41.39685 116 LEU A CA 1
ATOM 1606 C C . LEU A 1 116 ? 11.38113 24.66801 22.26762 1.000 38.84908 116 LEU A C 1
ATOM 1607 O O . LEU A 1 116 ? 11.07754 25.84266 22.04276 1.000 35.60804 116 LEU A O 1
ATOM 1623 N N . ASP A 1 117 ? 12.22809 23.97553 21.51428 1.000 37.52744 117 ASP A N 1
ATOM 1624 C CA . ASP A 1 117 ? 12.68256 24.50741 20.23997 1.000 40.09334 117 ASP A CA 1
ATOM 1625 C C . ASP A 1 117 ? 11.48099 24.75637 19.33512 1.000 47.86572 117 ASP A C 1
ATOM 1626 O O . ASP A 1 117 ? 10.54945 23.94846 19.27932 1.000 42.99589 117 ASP A O 1
ATOM 1635 N N . LYS A 1 118 ? 11.50373 25.89180 18.62926 1.000 43.72659 118 LYS A N 1
ATOM 1636 C CA . LYS A 1 118 ? 10.34562 26.30874 17.84279 1.000 52.96441 118 LYS A CA 1
ATOM 1637 C C . LYS A 1 118 ? 9.94141 25.24074 16.83204 1.000 48.18556 118 LYS A C 1
ATOM 1638 O O . LYS A 1 118 ? 8.74646 25.01612 16.59952 1.000 44.79529 118 LYS A O 1
ATOM 1657 N N . ASP A 1 119 ? 10.92138 24.56791 16.22388 1.000 41.61965 119 ASP A N 1
ATOM 1658 C CA . ASP A 1 119 ? 10.60801 23.56180 15.21336 1.000 50.88926 119 ASP A CA 1
ATOM 1659 C C . ASP A 1 119 ? 9.97121 22.33154 15.84592 1.000 51.93602 119 ASP A C 1
ATOM 1660 O O . ASP A 1 119 ? 8.98065 21.79950 15.32639 1.000 46.23754 119 ASP A O 1
ATOM 1669 N N . VAL A 1 120 ? 10.52416 21.86842 16.96937 1.000 51.08596 120 VAL A N 1
ATOM 1670 C CA . VAL A 1 120 ? 9.88676 20.79663 17.72915 1.000 37.67765 120 VAL A CA 1
ATOM 1671 C C . VAL A 1 120 ? 8.48182 21.21558 18.13396 1.000 40.31142 120 VAL A C 1
ATOM 1672 O O . VAL A 1 120 ? 7.52519 20.44408 18.01973 1.000 38.16082 120 VAL A O 1
ATOM 1685 N N . ARG A 1 121 ? 8.34524 22.44450 18.63204 1.000 41.62041 121 ARG A N 1
ATOM 1686 C CA . ARG A 1 121 ? 7.03605 22.96648 19.00150 1.000 45.54883 121 ARG A CA 1
ATOM 1687 C C . ARG A 1 121 ? 6.04071 22.79259 17.86134 1.000 45.16874 121 ARG A C 1
ATOM 1688 O O . ARG A 1 121 ? 4.92610 22.29048 18.05875 1.000 36.11909 121 ARG A O 1
ATOM 1709 N N . GLU A 1 122 ? 6.43688 23.19223 16.64952 1.000 49.72136 122 GLU A N 1
ATOM 1710 C CA . GLU A 1 122 ? 5.52651 23.10674 15.51443 1.000 44.39210 122 GLU A CA 1
ATOM 1711 C C . GLU A 1 122 ? 5.27244 21.66148 15.09808 1.000 36.69898 122 GLU A C 1
ATOM 1712 O O . GLU A 1 122 ? 4.18147 21.34643 14.60896 1.000 35.46687 122 GLU A O 1
ATOM 1724 N N . GLU A 1 123 ? 6.24855 20.76940 15.28408 1.000 36.85035 123 GLU A N 1
ATOM 1725 C CA . GLU A 1 123 ? 5.98916 19.34918 15.06331 1.000 41.86724 123 GLU A CA 1
ATOM 1726 C C . GLU A 1 123 ? 4.91767 18.84172 16.02049 1.000 44.06965 123 GLU A C 1
ATOM 1727 O O . GLU A 1 123 ? 3.95616 18.18255 15.60573 1.000 42.29471 123 GLU A O 1
ATOM 1739 N N . VAL A 1 124 ? 5.07922 19.13678 17.31387 1.000 38.69622 124 VAL A N 1
ATOM 1740 C CA . VAL A 1 124 ? 4.07855 18.77541 18.31563 1.000 36.60813 124 VAL A CA 1
ATOM 1741 C C . VAL A 1 124 ? 2.70665 19.26702 17.88096 1.000 37.36823 124 VAL A C 1
ATOM 1742 O O . VAL A 1 124 ? 1.73882 18.49855 17.81502 1.000 31.58675 124 VAL A O 1
ATOM 1755 N N . HIS A 1 125 ? 2.60700 20.56420 17.58237 1.000 32.72435 125 HIS A N 1
ATOM 1756 C CA . HIS A 1 125 ? 1.34876 21.12520 17.10536 1.000 37.21278 125 HIS A CA 1
ATOM 1757 C C . HIS A 1 125 ? 0.79062 20.31344 15.94051 1.000 42.03190 125 HIS A C 1
ATOM 1758 O O . HIS A 1 125 ? -0.40736 19.99841 15.90323 1.000 37.24846 125 HIS A O 1
ATOM 1772 N N . LYS A 1 126 ? 1.65565 19.94729 14.99111 1.000 30.41960 126 LYS A N 1
ATOM 1773 C CA . LYS A 1 126 ? 1.21491 19.21274 13.80958 1.000 36.21503 126 LYS A CA 1
ATOM 1774 C C . LYS A 1 126 ? 0.60729 17.86701 14.18756 1.000 40.20640 126 LYS A C 1
ATOM 1775 O O . LYS A 1 126 ? -0.49992 17.53047 13.75260 1.000 35.34190 126 LYS A O 1
ATOM 1794 N N . TYR A 1 127 ? 1.32001 17.07791 14.99673 1.000 38.03449 127 TYR A N 1
ATOM 1795 C CA . TYR A 1 127 ? 0.83416 15.74211 15.33533 1.000 38.50610 127 TYR A CA 1
ATOM 1796 C C . TYR A 1 127 ? -0.42614 15.80897 16.19151 1.000 30.64363 127 TYR A C 1
ATOM 1797 O O . TYR A 1 127 ? -1.33604 14.98639 16.03068 1.000 30.60162 127 TYR A O 1
ATOM 1815 N N . VAL A 1 128 ? -0.50068 16.77522 17.10779 1.000 30.79546 128 VAL A N 1
ATOM 1816 C CA . VAL A 1 128 ? -1.70188 16.92284 17.92616 1.000 35.83084 128 VAL A CA 1
ATOM 1817 C C . VAL A 1 128 ? -2.90091 17.23665 17.04366 1.000 25.91828 128 VAL A C 1
ATOM 1818 O O . VAL A 1 128 ? -3.95104 16.58983 17.13813 1.000 27.16354 128 VAL A O 1
ATOM 1831 N N . GLN A 1 129 ? -2.76338 18.23984 16.17363 1.000 38.80620 129 GLN A N 1
ATOM 1832 C CA . GLN A 1 129 ? -3.86260 18.59673 15.28240 1.000 40.03148 129 GLN A CA 1
ATOM 1833 C C . GLN A 1 129 ? -4.25078 17.42438 14.38963 1.000 33.97321 129 GLN A C 1
ATOM 1834 O O . GLN A 1 129 ? -5.43943 17.17293 14.15977 1.000 30.76048 129 GLN A O 1
ATOM 1848 N N . MET A 1 130 ? -3.26009 16.68437 13.89380 1.000 23.22669 130 MET A N 1
ATOM 1849 C CA . MET A 1 130 ? -3.52431 15.51715 13.06466 1.000 33.97871 130 MET A CA 1
ATOM 1850 C C . MET A 1 130 ? -4.20562 14.39271 13.83894 1.000 32.97414 130 MET A C 1
ATOM 1851 O O . MET A 1 130 ? -4.85887 13.54334 13.22484 1.000 31.38264 130 MET A O 1
ATOM 1865 N N . MET A 1 131 ? -4.06841 14.35743 15.16508 1.000 29.69419 131 MET A N 1
ATOM 1866 C CA . MET A 1 131 ? -4.74619 13.35689 15.97813 1.000 25.49342 131 MET A CA 1
ATOM 1867 C C . MET A 1 131 ? -6.05593 13.87935 16.56648 1.000 28.33173 131 MET A C 1
ATOM 1868 O O . MET A 1 131 ? -6.55969 13.31934 17.54378 1.000 25.47022 131 MET A O 1
ATOM 1882 N N . GLY A 1 132 ? -6.62074 14.93306 15.98449 1.000 31.50936 132 GLY A N 1
ATOM 1883 C CA . GLY A 1 132 ? -7.91418 15.42561 16.40657 1.000 29.70116 132 GLY A CA 1
ATOM 1884 C C . GLY A 1 132 ? -7.89727 16.37029 17.58424 1.000 28.07336 132 GLY A C 1
ATOM 1885 O O . GLY A 1 132 ? -8.96929 16.72396 18.08393 1.000 23.08817 132 GLY A O 1
ATOM 1889 N N . GLY A 1 133 ? -6.72122 16.80025 18.04468 1.000 25.31740 133 GLY A N 1
ATOM 1890 C CA . GLY A 1 133 ? -6.63349 17.69498 19.17616 1.000 23.76610 133 GLY A CA 1
ATOM 1891 C C . GLY A 1 133 ? -6.61403 19.16130 18.77099 1.000 29.82868 133 GLY A C 1
ATOM 1892 O O . GLY A 1 133 ? -6.59869 19.51884 17.59284 1.000 25.42112 133 GLY A O 1
ATOM 1896 N N . ARG A 1 134 ? -6.61307 20.01860 19.79073 1.000 28.26662 134 ARG A N 1
ATOM 1897 C CA . ARG A 1 134 ? -6.50862 21.45999 19.62533 1.000 27.37733 134 ARG A CA 1
ATOM 1898 C C . ARG A 1 134 ? -5.16155 21.93086 20.15453 1.000 22.10014 134 ARG A C 1
ATOM 1899 O O . ARG A 1 134 ? -4.57619 21.30758 21.04416 1.000 26.53278 134 ARG A O 1
ATOM 1920 N N . VAL A 1 135 ? -4.68011 23.04533 19.61074 1.000 31.82313 135 VAL A N 1
ATOM 1921 C CA . VAL A 1 135 ? -3.41200 23.63380 20.02580 1.000 27.69386 135 VAL A CA 1
ATOM 1922 C C . VAL A 1 135 ? -3.58852 25.13825 20.16459 1.000 34.28472 135 VAL A C 1
ATOM 1923 O O . VAL A 1 135 ? -4.25318 25.77594 19.34215 1.000 33.38859 135 VAL A O 1
ATOM 1936 N N . TYR A 1 136 ? -2.99358 25.70144 21.21250 1.000 39.99048 136 TYR A N 1
ATOM 1937 C CA . TYR A 1 136 ? -2.90567 27.14190 21.38851 1.000 40.06316 136 TYR A CA 1
ATOM 1938 C C . TYR A 1 136 ? -1.45666 27.51284 21.66725 1.000 43.05267 136 TYR A C 1
ATOM 1939 O O . TYR A 1 136 ? -0.67153 26.70033 22.16251 1.000 33.85019 136 TYR A O 1
ATOM 1957 N N . ARG A 1 137 ? -1.10588 28.75711 21.34455 1.000 33.91669 137 ARG A N 1
ATOM 1958 C CA . ARG A 1 137 ? 0.24647 29.23642 21.59467 1.000 38.89996 137 ARG A CA 1
ATOM 1959 C C . ARG A 1 137 ? 0.39960 29.83133 22.98705 1.000 37.34985 137 ARG A C 1
ATOM 1960 O O . ARG A 1 137 ? 1.49792 29.79139 23.55502 1.000 33.63046 137 ARG A O 1
ATOM 1981 N N . ASP A 1 138 ? -0.67568 30.36779 23.54814 1.000 33.55683 138 ASP A N 1
ATOM 1982 C CA . ASP A 1 138 ? -0.71554 30.78948 24.93671 1.000 38.38550 138 ASP A CA 1
ATOM 1983 C C . ASP A 1 138 ? -1.34246 29.68976 25.78683 1.000 40.40478 138 ASP A C 1
ATOM 1984 O O . ASP A 1 138 ? -2.00288 28.78017 25.28181 1.000 39.41987 138 ASP A O 1
ATOM 1993 N N . LEU A 1 139 ? -1.12609 29.78521 27.09536 1.000 43.00503 139 LEU A N 1
ATOM 1994 C CA . LEU A 1 139 ? -1.72631 28.85385 28.04780 1.000 37.32731 139 LEU A CA 1
ATOM 1995 C C . LEU A 1 139 ? -3.02652 29.47192 28.54363 1.000 36.51925 139 LEU A C 1
ATOM 1996 O O . LEU A 1 139 ? -3.04591 30.25290 29.49426 1.000 45.20437 139 LEU A O 1
ATOM 2012 N N . ASN A 1 140 ? -4.12981 29.12407 27.88942 1.000 42.94056 140 ASN A N 1
ATOM 2013 C CA . ASN A 1 140 ? -5.43402 29.63634 28.27216 1.000 41.98911 140 ASN A CA 1
ATOM 2014 C C . ASN A 1 140 ? -6.19154 28.57210 29.06097 1.000 42.88898 140 ASN A C 1
ATOM 2015 O O . ASN A 1 140 ? -5.72384 27.44618 29.24806 1.000 38.30190 140 ASN A O 1
ATOM 2026 N N . MET A 1 141 ? -7.38077 28.94277 29.53862 1.000 39.09920 141 MET A N 1
ATOM 2027 C CA . MET A 1 141 ? -8.15380 28.06474 30.40893 1.000 46.35488 141 MET A CA 1
ATOM 2028 C C . MET A 1 141 ? -8.69177 26.83125 29.68928 1.000 34.93404 141 MET A C 1
ATOM 2029 O O . MET A 1 141 ? -9.22041 25.93506 30.35384 1.000 47.99573 141 MET A O 1
ATOM 2043 N N . SER A 1 142 ? -8.57749 26.75833 28.36076 1.000 33.08598 142 SER A N 1
ATOM 2044 C CA . SER A 1 142 ? -8.99477 25.56211 27.63799 1.000 37.81831 142 SER A CA 1
ATOM 2045 C C . SER A 1 142 ? -7.91986 24.48203 27.61410 1.000 38.42475 142 SER A C 1
ATOM 2046 O O . SER A 1 142 ? -8.25248 23.30269 27.44793 1.000 39.66144 142 SER A O 1
ATOM 2054 N N . VAL A 1 143 ? -6.64737 24.85636 27.77406 1.000 36.04283 143 VAL A N 1
ATOM 2055 C CA . VAL A 1 143 ? -5.55815 23.89049 27.68133 1.000 38.78437 143 VAL A CA 1
ATOM 2056 C C . VAL A 1 143 ? -5.74320 22.80091 28.72572 1.000 31.58816 143 VAL A C 1
ATOM 2057 O O . VAL A 1 143 ? -5.89277 23.07837 29.92245 1.000 37.58782 143 VAL A O 1
ATOM 2070 N N . THR A 1 144 ? -5.72797 21.54741 28.27155 1.000 25.06535 144 THR A N 1
ATOM 2071 C CA . THR A 1 144 ? -5.81053 20.39229 29.15733 1.000 26.68142 144 THR A CA 1
ATOM 2072 C C . THR A 1 144 ? -4.44895 19.79327 29.49202 1.000 30.70562 144 THR A C 1
ATOM 2073 O O . THR A 1 144 ? -4.31114 19.15574 30.54144 1.000 28.63386 144 THR A O 1
ATOM 2084 N N . HIS A 1 145 ? -3.44775 19.97745 28.63313 1.000 24.49281 145 HIS A N 1
ATOM 2085 C CA . HIS A 1 145 ? -2.12807 19.39686 28.83626 1.000 29.49236 145 HIS A CA 1
ATOM 2086 C C . HIS A 1 145 ? -1.06457 20.41382 28.45381 1.000 22.80807 145 HIS A C 1
ATOM 2087 O O . HIS A 1 145 ? -1.16841 21.06909 27.41460 1.000 28.33093 145 HIS A O 1
ATOM 2101 N N . LEU A 1 146 ? -0.03137 20.52512 29.27728 1.000 28.81179 146 LEU A N 1
ATOM 2102 C CA . LEU A 1 146 ? 1.13424 21.32421 28.93590 1.000 22.16324 146 LEU A CA 1
ATOM 2103 C C . LEU A 1 146 ? 2.25364 20.40182 28.47917 1.000 23.42337 146 LEU A C 1
ATOM 2104 O O . LEU A 1 146 ? 2.59211 19.43897 29.17279 1.000 26.31179 146 LEU A O 1
ATOM 2120 N N . ILE A 1 147 ? 2.81049 20.69027 27.30777 1.000 20.00494 147 ILE A N 1
ATOM 2121 C CA . ILE A 1 147 ? 3.98545 19.99887 26.79668 1.000 22.84320 147 ILE A CA 1
ATOM 2122 C C . ILE A 1 147 ? 5.18686 20.88511 27.08175 1.000 28.18639 147 ILE A C 1
ATOM 2123 O O . ILE A 1 147 ? 5.21305 22.05259 26.67800 1.000 33.08450 147 ILE A O 1
ATOM 2139 N N . ALA A 1 148 ? 6.17876 20.34562 27.78214 1.000 28.86152 148 ALA A N 1
ATOM 2140 C CA . ALA A 1 148 ? 7.32147 21.13581 28.21444 1.000 31.37742 148 ALA A CA 1
ATOM 2141 C C . ALA A 1 148 ? 8.61767 20.40043 27.91500 1.000 34.29731 148 ALA A C 1
ATOM 2142 O O . ALA A 1 148 ? 8.68732 19.17036 28.00733 1.000 36.75379 148 ALA A O 1
ATOM 2149 N N . GLY A 1 149 ? 9.63897 21.16698 27.54241 1.000 38.62035 149 GLY A N 1
ATOM 2150 C CA . GLY A 1 149 ? 10.97788 20.64189 27.38511 1.000 34.16500 149 GLY A CA 1
ATOM 2151 C C . GLY A 1 149 ? 11.83617 20.76130 28.61784 1.000 34.17554 149 GLY A C 1
ATOM 2152 O O . GLY A 1 149 ? 12.94223 20.21608 28.65311 1.000 47.19208 149 GLY A O 1
ATOM 2156 N N . GLU A 1 150 ? 11.34864 21.46617 29.63353 1.000 38.77651 150 GLU A N 1
ATOM 2157 C CA . GLU A 1 150 ? 12.05578 21.64892 30.89502 1.000 43.02007 150 GLU A CA 1
ATOM 2158 C C . GLU A 1 150 ? 11.17014 22.51831 31.78155 1.000 42.82234 150 GLU A C 1
ATOM 2159 O O . GLU A 1 150 ? 10.19585 23.12039 31.31944 1.000 34.55474 150 GLU A O 1
ATOM 2171 N N . VAL A 1 151 ? 11.52974 22.58242 33.06207 1.000 35.77377 151 VAL A N 1
ATOM 2172 C CA . VAL A 1 151 ? 10.70023 23.21440 34.08278 1.000 29.32741 151 VAL A CA 1
ATOM 2173 C C . VAL A 1 151 ? 11.05925 24.68814 34.23095 1.000 34.74913 151 VAL A C 1
ATOM 2174 O O . VAL A 1 151 ? 12.10427 25.13859 33.74831 1.000 34.18780 151 VAL A O 1
ATOM 2187 N N . GLY A 1 152 ? 10.19641 25.44688 34.90482 1.000 30.48879 152 GLY A N 1
ATOM 2188 C CA . GLY A 1 152 ? 10.54458 26.76536 35.39983 1.000 35.69403 152 GLY A CA 1
ATOM 2189 C C . GLY A 1 152 ? 9.83139 27.92134 34.73854 1.000 28.50518 152 GLY A C 1
ATOM 2190 O O . GLY A 1 152 ? 9.87192 29.03337 35.27610 1.000 28.75675 152 GLY A O 1
ATOM 2194 N N . SER A 1 153 ? 9.17593 27.70662 33.60401 1.000 33.56906 153 SER A N 1
ATOM 2195 C CA . SER A 1 153 ? 8.57091 28.80374 32.86842 1.000 32.05123 153 SER A CA 1
ATOM 2196 C C . SER A 1 153 ? 7.28407 29.27112 33.54859 1.000 26.22466 153 SER A C 1
ATOM 2197 O O . SER A 1 153 ? 6.72569 28.60245 34.42142 1.000 29.67848 153 SER A O 1
ATOM 2205 N N . LYS A 1 154 ? 6.81619 30.45059 33.13508 1.000 34.55307 154 LYS A N 1
ATOM 2206 C CA . LYS A 1 154 ? 5.53130 30.95170 33.61366 1.000 33.16871 154 LYS A CA 1
ATOM 2207 C C . LYS A 1 154 ? 4.41437 29.97324 33.27462 1.000 27.61421 154 LYS A C 1
ATOM 2208 O O . LYS A 1 154 ? 3.59770 29.62084 34.13278 1.000 31.81758 154 LYS A O 1
ATOM 2227 N N . LYS A 1 155 ? 4.36654 29.51825 32.02091 1.000 30.31514 155 LYS A N 1
ATOM 2228 C CA . LYS A 1 155 ? 3.42779 28.46576 31.65070 1.000 28.93752 155 LYS A CA 1
ATOM 2229 C C . LYS A 1 155 ? 3.57696 27.26421 32.57039 1.000 28.64783 155 LYS A C 1
ATOM 2230 O O . LYS A 1 155 ? 2.58538 26.71801 33.06859 1.000 25.10329 155 LYS A O 1
ATOM 2249 N N . TYR A 1 156 ? 4.82036 26.83906 32.80716 1.000 30.52314 156 TYR A N 1
ATOM 2250 C CA . TYR A 1 156 ? 5.05805 25.68005 33.65892 1.000 32.08757 156 TYR A CA 1
ATOM 2251 C C . TYR A 1 156 ? 4.48389 25.89803 35.05333 1.000 30.59950 156 TYR A C 1
ATOM 2252 O O . TYR A 1 156 ? 3.68829 25.08711 35.54107 1.000 27.32324 156 TYR A O 1
ATOM 2270 N N . LEU A 1 157 ? 4.88190 26.98895 35.71504 1.000 27.09888 157 LEU A N 1
ATOM 2271 C CA . LEU A 1 157 ? 4.42498 27.23258 37.08207 1.000 24.97556 157 LEU A CA 1
ATOM 2272 C C . LEU A 1 157 ? 2.90623 27.32551 37.14904 1.000 25.80511 157 LEU A C 1
ATOM 2273 O O . LEU A 1 157 ? 2.28683 26.81540 38.09032 1.000 27.85015 157 LEU A O 1
ATOM 2289 N N . VAL A 1 158 ? 2.28614 27.97644 36.16360 1.000 27.26926 158 VAL A N 1
ATOM 2290 C CA . VAL A 1 158 ? 0.83064 28.09879 36.16329 1.000 34.71393 158 VAL A CA 1
ATOM 2291 C C . VAL A 1 158 ? 0.18693 26.72323 36.04470 1.000 29.48377 158 VAL A C 1
ATOM 2292 O O . VAL A 1 158 ? -0.69633 26.36159 36.83043 1.000 41.34569 158 VAL A O 1
ATOM 2305 N N . ALA A 1 159 ? 0.61564 25.93455 35.05734 1.000 34.16843 159 ALA A N 1
ATOM 2306 C CA . ALA A 1 159 ? 0.06483 24.59225 34.90574 1.000 24.27933 159 ALA A CA 1
ATOM 2307 C C . ALA A 1 159 ? 0.27548 23.75852 36.16268 1.000 27.45808 159 ALA A C 1
ATOM 2308 O O . ALA A 1 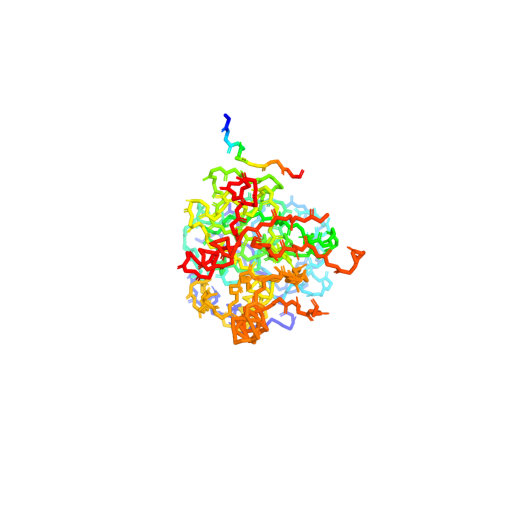159 ? -0.57016 22.92507 36.50468 1.000 29.56727 159 ALA A O 1
ATOM 2315 N N . ALA A 1 160 ? 1.39305 23.96642 36.86012 1.000 35.00082 160 ALA A N 1
ATOM 2316 C CA . ALA A 1 160 ? 1.62912 23.26926 38.11917 1.000 41.73047 160 ALA A CA 1
ATOM 2317 C C . ALA A 1 160 ? 0.59819 23.67235 39.16784 1.000 33.59755 160 ALA A C 1
ATOM 2318 O O . ALA A 1 160 ? -0.07115 22.81588 39.75608 1.000 35.67832 160 ALA A O 1
ATOM 2325 N N . SER A 1 161 ? 0.45466 24.97985 39.41238 1.000 32.08688 161 SER A N 1
ATOM 2326 C CA . SER A 1 161 ? -0.48785 25.45399 40.42350 1.000 28.93048 161 SER A CA 1
ATOM 2327 C C . SER A 1 161 ? -1.88443 24.89246 40.19092 1.000 30.37614 161 SER A C 1
ATOM 2328 O O . SER A 1 161 ? -2.60905 24.59312 41.14693 1.000 32.00829 161 SER A O 1
ATOM 2336 N N . LEU A 1 162 ? -2.28346 24.74996 38.92924 1.000 29.54259 162 LEU A N 1
ATOM 2337 C CA . LEU A 1 162 ? -3.57404 24.16617 38.58908 1.000 34.16671 162 LEU A CA 1
ATOM 2338 C C . LEU A 1 162 ? -3.52113 22.64614 38.51248 1.000 35.89764 162 LEU A C 1
ATOM 2339 O O . LEU A 1 162 ? -4.55661 22.01304 38.27810 1.000 36.09482 162 LEU A O 1
ATOM 2355 N N . LYS A 1 163 ? -2.34419 22.05124 38.71856 1.000 38.03592 163 LYS A N 1
ATOM 2356 C CA . LYS A 1 163 ? -2.16168 20.60174 38.64863 1.000 33.86081 163 LYS A CA 1
ATOM 2357 C C . LYS A 1 163 ? -2.61364 20.04203 37.30176 1.000 34.95374 163 LYS A C 1
ATOM 2358 O O . LYS A 1 163 ? -3.11983 18.91938 37.21664 1.000 39.83979 163 LYS A O 1
ATOM 2377 N N . LYS A 1 164 ? -2.43027 20.82114 36.23871 1.000 30.64784 164 LYS A N 1
ATOM 2378 C CA . LYS A 1 164 ? -2.57918 20.28677 34.89938 1.000 33.93204 164 LYS A CA 1
ATOM 2379 C C . LYS A 1 164 ? -1.37818 19.40030 34.57432 1.000 28.41487 164 LYS A C 1
ATOM 2380 O O . LYS A 1 164 ? -0.26029 19.67217 35.02051 1.000 39.19916 164 LYS A O 1
ATOM 2399 N N . PRO A 1 165 ? -1.57755 18.32819 33.81096 1.000 32.59225 165 PRO A N 1
ATOM 2400 C CA . PRO A 1 165 ? -0.43623 17.47749 33.45033 1.000 28.67795 165 PRO A CA 1
ATOM 2401 C C . PRO A 1 165 ? 0.59425 18.25836 32.65011 1.000 33.21507 165 PRO A C 1
ATOM 2402 O O . PRO A 1 165 ? 0.25460 19.00465 31.72827 1.000 33.39858 165 PRO A O 1
ATOM 2413 N N . VAL A 1 166 ? 1.86128 18.09503 33.02635 1.000 30.28667 166 VAL A N 1
ATOM 2414 C CA . VAL A 1 166 ? 2.98616 18.69561 32.31882 1.000 34.80300 166 VAL A CA 1
ATOM 2415 C C . VAL A 1 166 ? 3.82291 17.53740 31.79352 1.000 26.57932 166 VAL A C 1
ATOM 2416 O O . VAL A 1 166 ? 4.57722 16.91205 32.54655 1.000 28.53364 166 VAL A O 1
ATOM 2429 N N . LEU A 1 167 ? 3.69582 17.25203 30.50379 1.000 28.42480 167 LEU A N 1
ATOM 2430 C CA . LEU A 1 167 ? 4.30073 16.08450 29.88627 1.000 33.45489 167 LEU A CA 1
ATOM 2431 C C . LEU A 1 167 ? 5.41183 16.49613 28.92649 1.000 31.19119 167 LEU A C 1
ATOM 2432 O O . LEU A 1 167 ? 5.50687 17.64886 28.49501 1.000 26.92355 167 LEU A O 1
ATOM 2448 N N . LEU A 1 168 ? 6.25850 15.52902 28.60110 1.000 26.79289 168 LEU A N 1
ATOM 2449 C CA . LEU A 1 168 ? 7.31482 15.72518 27.62549 1.000 31.40621 168 LEU A CA 1
ATOM 2450 C C . LEU A 1 168 ? 6.76978 15.56561 26.20888 1.000 33.88431 168 LEU A C 1
ATOM 2451 O O . LEU A 1 168 ? 5.68991 15.00432 26.00817 1.000 33.05089 168 LEU A O 1
ATOM 2467 N N . PRO A 1 169 ? 7.50651 16.04591 25.20268 1.000 24.13666 169 PRO A N 1
ATOM 2468 C CA . PRO A 1 169 ? 7.03977 15.88253 23.81689 1.000 27.64280 169 PRO A CA 1
ATOM 2469 C C . PRO A 1 169 ? 6.84482 14.43373 23.41259 1.000 34.41534 169 PRO A C 1
ATOM 2470 O O . PRO A 1 169 ? 5.98128 14.14236 22.57366 1.000 31.15129 169 PRO A O 1
ATOM 2481 N N . SER A 1 170 ? 7.63393 13.51692 23.97719 1.000 24.33586 170 SER A N 1
ATOM 2482 C CA . SER A 1 170 ? 7.54046 12.11306 23.59816 1.000 31.77062 170 SER A CA 1
ATOM 2483 C C . SER A 1 170 ? 6.12010 11.58739 23.75252 1.000 24.40969 170 SER A C 1
ATOM 2484 O O . SER A 1 170 ? 5.68088 10.74658 22.95992 1.000 36.79631 170 SER A O 1
ATOM 2492 N N . TRP A 1 171 ? 5.38162 12.09096 24.74220 1.000 22.21434 171 TRP A N 1
ATOM 2493 C CA . TRP A 1 171 ? 3.99587 11.67354 24.94098 1.000 32.92157 171 TRP A CA 1
ATOM 2494 C C . TRP A 1 171 ? 3.19214 11.82529 23.65700 1.000 33.06428 171 TRP A C 1
ATOM 2495 O O . TRP A 1 171 ? 2.43350 10.92973 23.26934 1.000 29.41254 171 TRP A O 1
ATOM 2516 N N . VAL A 1 172 ? 3.35112 12.96085 22.97972 1.000 31.43312 172 VAL A N 1
ATOM 2517 C CA . VAL A 1 172 ? 2.68420 13.15730 21.69964 1.000 30.55680 172 VAL A CA 1
ATOM 2518 C C . VAL A 1 172 ? 3.24044 12.18700 20.66508 1.000 35.97812 172 VAL A C 1
ATOM 2519 O O . VAL A 1 172 ? 2.48612 11.49233 19.96952 1.000 31.03831 172 VAL A O 1
ATOM 2532 N N . LYS A 1 173 ? 4.57067 12.09663 20.57326 1.000 37.57407 173 LYS A N 1
ATOM 2533 C CA . LYS A 1 173 ? 5.17998 11.23707 19.56418 1.000 42.35964 173 LYS A CA 1
ATOM 2534 C C . LYS A 1 173 ? 4.70534 9.79985 19.72822 1.000 33.17026 173 LYS A C 1
ATOM 2535 O O . LYS A 1 173 ? 4.21337 9.18225 18.77662 1.000 36.99632 173 LYS A O 1
ATOM 2554 N N . THR A 1 174 ? 4.80951 9.26393 20.94631 1.000 30.31524 174 THR A N 1
ATOM 2555 C CA . THR A 1 174 ? 4.37782 7.89261 21.18960 1.000 30.26219 174 THR A CA 1
ATOM 2556 C C . THR A 1 174 ? 2.89671 7.71090 20.88938 1.000 40.86327 174 THR A C 1
ATOM 2557 O O . THR A 1 174 ? 2.47997 6.61714 20.49177 1.000 39.16509 174 THR A O 1
ATOM 2568 N N . LEU A 1 175 ? 2.08026 8.75620 21.07658 1.000 39.60136 175 LEU A N 1
ATOM 2569 C CA . LEU A 1 175 ? 0.66704 8.61574 20.73990 1.000 30.63942 175 LEU A CA 1
ATOM 2570 C C . LEU A 1 175 ? 0.47006 8.60243 19.23439 1.000 37.60538 175 LEU A C 1
ATOM 2571 O O . LEU A 1 175 ? -0.41610 7.90391 18.73281 1.000 31.21001 175 LEU A O 1
ATOM 2587 N N . TRP A 1 176 ? 1.28772 9.35321 18.49583 1.000 33.08382 176 TRP A N 1
ATOM 2588 C CA . TRP A 1 176 ? 1.22469 9.28037 17.04278 1.000 36.08412 176 TRP A CA 1
ATOM 2589 C C . TRP A 1 176 ? 1.64671 7.89708 16.55830 1.000 39.32479 176 TRP A C 1
ATOM 2590 O O . TRP A 1 176 ? 0.83214 7.13801 16.01921 1.000 33.23099 176 TRP A O 1
ATOM 2611 N N . ASP A 1 177 ? 2.90986 7.53459 16.79963 1.000 35.91472 177 ASP A N 1
ATOM 2612 C CA . ASP A 1 177 ? 3.46834 6.30188 16.25273 1.000 40.40880 177 ASP A CA 1
ATOM 2613 C C . ASP A 1 177 ? 2.56973 5.10663 16.53945 1.000 43.30026 177 ASP A C 1
ATOM 2614 O O . ASP A 1 177 ? 2.28501 4.29928 15.64795 1.000 42.43248 177 ASP A O 1
ATOM 2623 N N . LYS A 1 178 ? 2.10739 4.98010 17.78315 1.000 41.88577 178 LYS A N 1
ATOM 2624 C CA . LYS A 1 178 ? 1.27965 3.83513 18.14185 1.000 43.59567 178 LYS A CA 1
ATOM 2625 C C . LYS A 1 178 ? -0.07119 3.88534 17.43952 1.000 51.05256 178 LYS A C 1
ATOM 2626 O O . LYS A 1 178 ? -0.53903 2.86759 16.91654 1.000 53.60429 178 LYS A O 1
ATOM 2645 N N . SER A 1 179 ? -0.71293 5.05590 17.40486 1.000 45.79269 179 SER A N 1
ATOM 2646 C CA . SER A 1 179 ? -2.05284 5.11289 16.83362 1.000 35.93148 179 SER A CA 1
ATOM 2647 C C . SER A 1 179 ? -2.04455 4.99935 15.31658 1.000 43.42981 179 SER A C 1
ATOM 2648 O O . SER A 1 179 ? -3.12134 4.96605 14.71094 1.000 40.62601 179 SER A O 1
ATOM 2656 N N . GLN A 1 180 ? -0.86489 4.93595 14.69439 1.000 45.09392 180 GLN A N 1
ATOM 2657 C CA . GLN A 1 180 ? -0.78939 4.66310 13.26337 1.000 45.67349 180 GLN A CA 1
ATOM 2658 C C . GLN A 1 180 ? -1.26706 3.25198 12.94886 1.000 50.90951 180 GLN A C 1
ATOM 2659 O O . GLN A 1 180 ? -1.89574 3.01938 11.90984 1.000 58.70101 180 GLN A O 1
ATOM 2673 N N . GLN A 1 181 ? -0.97424 2.29916 13.83238 1.000 51.67145 181 GLN A N 1
ATOM 2674 C CA . GLN A 1 181 ? -1.34124 0.90430 13.62873 1.000 69.06459 181 GLN A CA 1
ATOM 2675 C C . GLN A 1 181 ? -2.73083 0.59513 14.17481 1.000 65.46871 181 GLN A C 1
ATOM 2676 O O . GLN A 1 181 ? -3.54737 -0.02662 13.48765 1.000 65.82537 181 GLN A O 1
ATOM 2690 N N . ARG A 1 182 ? -3.00900 1.01749 15.40491 1.000 60.03111 182 ARG A N 1
ATOM 2691 C CA . ARG A 1 182 ? -4.24336 0.67172 16.08885 1.000 57.50431 182 ARG A CA 1
ATOM 2692 C C . ARG A 1 182 ? -5.01013 1.92608 16.48853 1.000 49.95135 182 ARG A C 1
ATOM 2693 O O . ARG A 1 182 ? -4.46939 3.03508 16.52934 1.000 45.80941 182 ARG A O 1
ATOM 2714 N N . MET A 1 183 ? -6.28996 1.72647 16.78100 1.000 39.69586 183 MET A N 1
ATOM 2715 C CA . MET A 1 183 ? -7.16139 2.79070 17.25282 1.000 41.06785 183 MET A CA 1
ATOM 2716 C C . MET A 1 183 ? -7.07442 2.86790 18.76987 1.000 38.13534 183 MET A C 1
ATOM 2717 O O . MET A 1 183 ? -7.18589 1.84663 19.45461 1.000 35.95198 183 MET A O 1
ATOM 2731 N N . MET A 1 184 ? -6.86708 4.07336 19.29040 1.000 28.43384 184 MET A N 1
ATOM 2732 C CA . MET A 1 184 ? -6.66660 4.25869 20.72027 1.000 28.18891 184 MET A CA 1
ATOM 2733 C C . MET A 1 184 ? -6.98935 5.70412 21.06922 1.000 28.95862 184 MET A C 1
ATOM 2734 O O . MET A 1 184 ? -7.28923 6.52337 20.19702 1.000 32.96646 184 MET A O 1
ATOM 2748 N N . ARG A 1 185 ? -6.91793 6.01027 22.36189 1.000 29.60893 185 ARG A N 1
ATOM 2749 C CA . ARG A 1 185 ? -7.13198 7.35492 22.87140 1.000 33.51750 185 ARG A CA 1
ATOM 2750 C C . ARG A 1 185 ? -5.93417 7.75579 23.72376 1.000 33.45917 185 ARG A C 1
ATOM 2751 O O . ARG A 1 185 ? -5.08290 6.93064 24.06661 1.000 33.38119 185 ARG A O 1
ATOM 2772 N N . TYR A 1 186 ? -5.87523 9.04345 24.07158 1.000 28.85098 186 TYR A N 1
ATOM 2773 C CA . TYR A 1 186 ? -4.67510 9.58956 24.69171 1.000 29.02531 186 TYR A CA 1
ATOM 2774 C C . TYR A 1 186 ? -4.47424 9.09084 26.11508 1.000 28.37797 186 TYR A C 1
ATOM 2775 O O . TYR A 1 186 ? -3.34733 9.13774 26.61614 1.000 27.74656 186 TYR A O 1
ATOM 2793 N N . THR A 1 187 ? -5.53169 8.62215 26.77634 1.000 33.93684 187 THR A N 1
ATOM 2794 C CA . THR A 1 187 ? -5.40068 8.02375 28.09898 1.000 34.80617 187 THR A CA 1
ATOM 2795 C C . THR A 1 187 ? -4.88047 6.59473 28.05393 1.000 32.38220 187 THR A C 1
ATOM 2796 O O . THR A 1 187 ? -4.60476 6.02565 29.11425 1.000 41.22177 187 THR A O 1
ATOM 2807 N N . ASP A 1 188 ? -4.74672 6.00210 26.86717 1.000 28.60881 188 ASP A N 1
ATOM 2808 C CA . ASP A 1 188 ? -4.23987 4.64101 26.73820 1.000 33.83691 188 ASP A CA 1
ATOM 2809 C C . ASP A 1 188 ? -2.73157 4.56745 26.92353 1.000 43.72170 188 ASP A C 1
ATOM 2810 O O . ASP A 1 188 ? -2.14600 3.49068 26.76322 1.000 39.85914 188 ASP A O 1
ATOM 2819 N N . VAL A 1 189 ? -2.10398 5.68760 27.25553 1.000 39.25501 189 VAL A N 1
ATOM 2820 C CA . VAL A 1 189 ? -0.70739 5.75120 27.65171 1.000 45.15464 189 VAL A CA 1
ATOM 2821 C C . VAL A 1 189 ? -0.66678 6.32764 29.05817 1.000 41.87684 189 VAL A C 1
ATOM 2822 O O . VAL A 1 189 ? -1.48534 7.17960 29.41751 1.000 41.75885 189 VAL A O 1
ATOM 2835 N N . ASN A 1 190 ? 0.27834 5.85254 29.86374 1.000 43.07471 190 ASN A N 1
ATOM 2836 C CA . ASN A 1 190 ? 0.37942 6.30986 31.24438 1.000 53.00699 190 ASN A CA 1
ATOM 2837 C C . ASN A 1 190 ? 1.08426 7.66279 31.28666 1.000 42.06600 190 ASN A C 1
ATOM 2838 O O . ASN A 1 190 ? 2.25542 7.77261 30.90864 1.000 42.22658 190 ASN A O 1
ATOM 2849 N N . MET A 1 191 ? 0.36782 8.69099 31.75003 1.000 45.20421 191 MET A N 1
ATOM 2850 C CA . MET A 1 191 ? 0.94810 10.02732 31.84939 1.000 41.97663 191 MET A CA 1
ATOM 2851 C C . MET A 1 191 ? 2.24762 10.02108 32.63776 1.000 48.16711 191 MET A C 1
ATOM 2852 O O . MET A 1 191 ? 3.20503 10.71221 32.27328 1.000 41.76570 191 MET A O 1
ATOM 2866 N N . GLU A 1 192 ? 2.28721 9.26744 33.73995 1.000 48.86888 192 GLU A N 1
ATOM 2867 C CA . GLU A 1 192 ? 3.42512 9.33031 34.65258 1.000 44.44592 192 GLU A CA 1
ATOM 2868 C C . GLU A 1 192 ? 4.72978 9.01014 33.93646 1.000 45.41874 192 GLU A C 1
ATOM 2869 O O . GLU A 1 192 ? 5.76406 9.63165 34.20879 1.000 46.05098 192 GLU A O 1
ATOM 2881 N N . ASP A 1 193 ? 4.70070 8.04717 33.01281 1.000 32.05894 193 ASP A N 1
ATOM 2882 C CA . ASP A 1 193 ? 5.90222 7.63826 32.29586 1.000 41.02649 193 ASP A CA 1
ATOM 2883 C C . ASP A 1 193 ? 6.41963 8.71282 31.35110 1.000 40.85533 193 ASP A C 1
ATOM 2884 O O . ASP A 1 193 ? 7.55263 8.59726 30.87058 1.000 41.95406 193 ASP A O 1
ATOM 2893 N N . TYR A 1 194 ? 5.62052 9.74183 31.07128 1.000 36.03393 194 TYR A N 1
ATOM 2894 C CA . TYR A 1 194 ? 6.01634 10.84187 30.20153 1.000 37.76895 194 TYR A CA 1
ATOM 2895 C C . TYR A 1 194 ? 5.92496 12.18353 30.91169 1.000 34.35031 194 TYR A C 1
ATOM 2896 O O . TYR A 1 194 ? 5.97010 13.22847 30.25189 1.000 38.88487 194 TYR A O 1
ATOM 2914 N N . ALA A 1 195 ? 5.78873 12.18152 32.23351 1.000 30.80021 195 ALA A N 1
ATOM 2915 C CA . ALA A 1 195 ? 5.73710 13.42214 32.98818 1.000 37.07301 195 ALA A CA 1
ATOM 2916 C C . ALA A 1 195 ? 7.08247 14.13491 32.93406 1.000 34.41003 195 ALA A C 1
ATOM 2917 O O . ALA A 1 195 ? 8.14381 13.50719 32.91371 1.000 33.79665 195 ALA A O 1
ATOM 2924 N N . CYS A 1 196 ? 7.03199 15.45812 32.90591 1.000 30.13776 196 CYS A N 1
ATOM 2925 C CA . CYS A 1 196 ? 8.25744 16.24613 32.91891 1.000 37.55108 196 CYS A CA 1
ATOM 2926 C C . CYS A 1 196 ? 8.94258 16.07132 34.26738 1.000 38.52344 196 CYS A C 1
ATOM 2927 O O . CYS A 1 196 ? 8.32311 16.35151 35.30189 1.000 32.29300 196 CYS A O 1
ATOM 2935 N N . PRO A 1 197 ? 10.19263 15.61077 34.31633 1.000 37.03285 197 PRO A N 1
ATOM 2936 C CA . PRO A 1 197 ? 10.86118 15.46718 35.61524 1.000 33.16940 197 PRO A CA 1
ATOM 2937 C C . PRO A 1 197 ? 10.88360 16.78797 36.37009 1.000 29.22091 197 PRO A C 1
ATOM 2938 O O . PRO A 1 197 ? 11.00627 17.86125 35.77748 1.000 26.01598 197 PRO A O 1
ATOM 2949 N N . VAL A 1 198 ? 10.77148 16.69355 37.69805 1.000 34.11677 198 VAL A N 1
ATOM 2950 C CA . VAL A 1 198 ? 10.66243 17.88024 38.54471 1.000 25.34004 198 VAL A CA 1
ATOM 2951 C C . VAL A 1 198 ? 11.80486 18.85472 38.30125 1.000 33.95057 198 VAL A C 1
ATOM 2952 O O . VAL A 1 198 ? 11.61546 20.07294 38.39452 1.000 33.38301 198 VAL A O 1
ATOM 2965 N N . PHE A 1 199 ? 13.00428 18.35236 37.99483 1.000 33.45188 199 PHE A N 1
ATOM 2966 C CA . PHE A 1 199 ? 14.18136 19.20857 37.87239 1.000 41.62004 199 PHE A CA 1
ATOM 2967 C C . PHE A 1 199 ? 14.80031 19.16483 36.47870 1.000 35.45094 199 PHE A C 1
ATOM 2968 O O . PHE A 1 199 ? 15.96616 19.53600 36.31507 1.000 38.11195 199 PHE A O 1
ATOM 2985 N N . LEU A 1 200 ? 14.04707 18.74206 35.46575 1.000 32.19904 200 LEU A N 1
ATOM 2986 C CA . LEU A 1 200 ? 14.58374 18.72258 34.11053 1.000 37.05047 200 LEU A CA 1
ATOM 2987 C C . LEU A 1 200 ? 14.97802 20.12713 33.67263 1.000 32.11008 200 LEU A C 1
ATOM 2988 O O . LEU A 1 200 ? 14.16337 21.05490 33.70266 1.000 27.34473 200 LEU A O 1
ATOM 3004 N N . GLY A 1 201 ? 16.23160 20.27438 33.24488 1.000 35.06190 201 GLY A N 1
ATOM 3005 C CA . GLY A 1 201 ? 16.77340 21.56169 32.87125 1.000 35.53277 201 GLY A CA 1
ATOM 3006 C C . GLY A 1 201 ? 17.49519 22.29046 33.98415 1.000 35.20465 201 GLY A C 1
ATOM 3007 O O . GLY A 1 201 ? 18.12178 23.32559 33.72103 1.000 37.44866 201 GLY A O 1
ATOM 3011 N N . CYS A 1 202 ? 17.43172 21.78709 35.21420 1.000 33.73922 202 CYS A N 1
ATOM 3012 C CA . CYS A 1 202 ? 18.09144 22.42185 36.34463 1.000 39.58477 202 CYS A CA 1
ATOM 3013 C C . CYS A 1 202 ? 19.47185 21.82241 36.56615 1.000 43.29036 202 CYS A C 1
ATOM 3014 O O . CYS A 1 202 ? 19.66029 20.60732 36.46072 1.000 37.95068 202 CYS A O 1
ATOM 3022 N N . THR A 1 203 ? 20.43522 22.68635 36.86952 1.000 38.29323 203 THR A N 1
ATOM 3023 C CA . THR A 1 203 ? 21.71391 22.27581 37.43822 1.000 47.98857 203 THR A CA 1
ATOM 3024 C C . THR A 1 203 ? 21.74420 22.80104 38.86784 1.000 45.39302 203 THR A C 1
ATOM 3025 O O . THR A 1 203 ? 21.77868 24.01665 39.08846 1.000 39.61681 203 THR A O 1
ATOM 3036 N N . ILE A 1 204 ? 21.72542 21.88373 39.83049 1.000 45.58368 204 ILE A N 1
ATOM 3037 C CA . ILE A 1 204 ? 21.56004 22.21324 41.24036 1.000 43.21171 204 ILE A CA 1
ATOM 3038 C C . ILE A 1 204 ? 22.93141 22.30716 41.88989 1.000 38.52009 204 ILE A C 1
ATOM 3039 O O . ILE A 1 204 ? 23.77080 21.41413 41.72282 1.000 42.65617 204 ILE A O 1
ATOM 3055 N N . CYS A 1 205 ? 23.15553 23.38680 42.63346 1.000 45.65340 205 CYS A N 1
ATOM 3056 C CA . CYS A 1 205 ? 24.37579 23.57460 43.40246 1.000 52.33875 205 CYS A CA 1
ATOM 3057 C C . CYS A 1 205 ? 24.00858 23.92040 44.83824 1.000 53.55915 205 CYS A C 1
ATOM 3058 O O . CYS A 1 205 ? 22.93236 24.46378 45.10642 1.000 51.11576 205 CYS A O 1
ATOM 3065 N N . VAL A 1 206 ? 24.90785 23.58472 45.76486 1.000 52.08911 206 VAL A N 1
ATOM 3066 C CA . VAL A 1 206 ? 24.63015 23.67125 47.19161 1.000 57.28898 206 VAL A CA 1
ATOM 3067 C C . VAL A 1 206 ? 25.76372 24.41992 47.87973 1.000 56.90857 206 VAL A C 1
ATOM 3068 O O . VAL A 1 206 ? 26.83643 24.63330 47.31641 1.000 58.22944 206 VAL A O 1
ATOM 3081 N N . THR A 1 207 ? 25.50532 24.80965 49.12510 1.000 62.80541 207 THR A N 1
ATOM 3082 C CA . THR A 1 207 ? 26.49866 25.45585 49.96934 1.000 60.66026 207 THR A CA 1
ATOM 3083 C C . THR A 1 207 ? 25.94485 25.53756 51.38238 1.000 63.28743 207 THR A C 1
ATOM 3084 O O . THR A 1 207 ? 24.77875 25.88838 51.57777 1.000 64.77901 207 THR A O 1
ATOM 3095 N N . GLY A 1 208 ? 26.78255 25.19899 52.35640 1.000 72.62223 208 GLY A N 1
ATOM 3096 C CA . GLY A 1 208 ? 26.36294 25.22298 53.74113 1.000 66.81094 208 GLY A CA 1
ATOM 3097 C C . GLY A 1 208 ? 25.51208 24.04995 54.16788 1.000 62.27469 208 GLY A C 1
ATOM 3098 O O . GLY A 1 208 ? 24.80996 24.14535 55.17901 1.000 69.38777 208 GLY A O 1
ATOM 3102 N N . LEU A 1 209 ? 25.55232 22.94236 53.43387 1.000 56.50431 209 LEU A N 1
ATOM 3103 C CA . LEU A 1 209 ? 24.78860 21.74956 53.76821 1.000 67.86923 209 LEU A CA 1
ATOM 3104 C C . LEU A 1 209 ? 25.72912 20.65379 54.24757 1.000 68.85794 209 LEU A C 1
ATOM 3105 O O . LEU A 1 209 ? 26.84035 20.50295 53.72846 1.000 61.72964 209 LEU A O 1
ATOM 3121 N N . SER A 1 210 ? 25.27751 19.89063 55.23922 1.000 73.96516 210 SER A N 1
ATOM 3122 C CA . SER A 1 210 ? 26.05230 18.75273 55.70819 1.000 75.39880 210 SER A CA 1
ATOM 3123 C C . SER A 1 210 ? 26.34891 17.80950 54.54930 1.000 65.25808 210 SER A C 1
ATOM 3124 O O . SER A 1 210 ? 25.58787 17.71665 53.58303 1.000 63.82511 210 SER A O 1
ATOM 3132 N N . SER A 1 211 ? 27.47835 17.10782 54.65317 1.000 61.69492 211 SER A N 1
ATOM 3133 C CA . SER A 1 211 ? 27.86279 16.15438 53.61877 1.000 60.94487 211 SER A CA 1
ATOM 3134 C C . SER A 1 211 ? 26.72966 15.17890 53.31693 1.000 58.38725 211 SER A C 1
ATOM 3135 O O . SER A 1 211 ? 26.49750 14.82233 52.15498 1.000 63.52744 211 SER A O 1
ATOM 3143 N N . SER A 1 212 ? 26.00281 14.74706 54.35020 1.000 50.65029 212 SER A N 1
ATOM 3144 C CA . SER A 1 212 ? 24.90288 13.80781 54.15059 1.000 60.44401 212 SER A CA 1
ATOM 3145 C C . SER A 1 212 ? 23.76841 14.45430 53.36130 1.000 65.20969 212 SER A C 1
ATOM 3146 O O . SER A 1 212 ? 23.34338 13.93544 52.32175 1.000 57.6902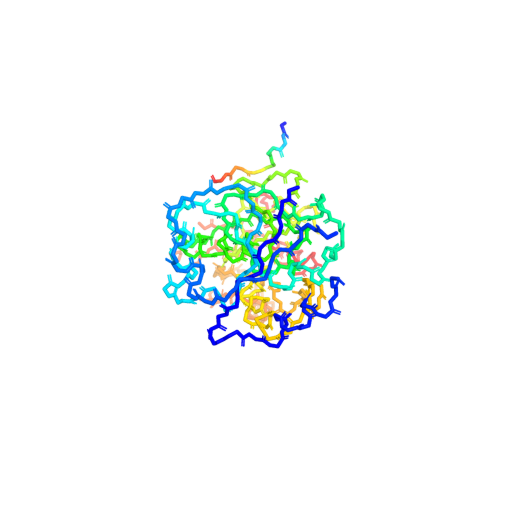3 212 SER A O 1
ATOM 3154 N N . ASP A 1 213 ? 23.25795 15.59079 53.84703 1.000 66.44017 213 ASP A N 1
ATOM 3155 C CA . ASP A 1 213 ? 22.25118 16.33318 53.09397 1.000 64.67473 213 ASP A CA 1
ATOM 3156 C C . ASP A 1 213 ? 22.71597 16.57839 51.66741 1.000 60.38118 213 ASP A C 1
ATOM 3157 O O . ASP A 1 213 ? 21.93377 16.46207 50.71806 1.000 49.97859 213 ASP A O 1
ATOM 3166 N N . ARG A 1 214 ? 23.99303 16.92190 51.50329 1.000 53.83798 214 ARG A N 1
ATOM 3167 C CA . ARG A 1 214 ? 24.55574 17.14174 50.17651 1.000 56.43757 214 ARG A CA 1
ATOM 3168 C C . ARG A 1 214 ? 24.37950 15.90733 49.29886 1.000 55.84889 214 ARG A C 1
ATOM 3169 O O . ARG A 1 214 ? 23.92182 16.00093 48.15214 1.000 47.25596 214 ARG A O 1
ATOM 3190 N N . LYS A 1 215 ? 24.72552 14.73242 49.83049 1.000 58.08958 215 LYS A N 1
ATOM 3191 C CA . LYS A 1 215 ? 24.54761 13.49931 49.07053 1.000 58.58045 215 LYS A CA 1
ATOM 3192 C C . LYS A 1 215 ? 23.07868 13.26769 48.74006 1.000 52.30317 215 LYS A C 1
ATOM 3193 O O . LYS A 1 215 ? 22.74724 12.79305 47.64750 1.000 50.48462 215 LYS A O 1
ATOM 3212 N N . GLU A 1 216 ? 22.18211 13.59521 49.67364 1.000 61.61249 216 GLU A N 1
ATOM 3213 C CA . GLU A 1 216 ? 20.75330 13.44765 49.41382 1.000 58.08696 216 GLU A CA 1
ATOM 3214 C C . GLU A 1 216 ? 20.31962 14.32444 48.24638 1.000 56.34545 216 GLU A C 1
ATOM 3215 O O . GLU A 1 216 ? 19.59196 13.87597 47.35337 1.000 44.13764 216 GLU A O 1
ATOM 3227 N N . VAL A 1 217 ? 20.75694 15.58563 48.240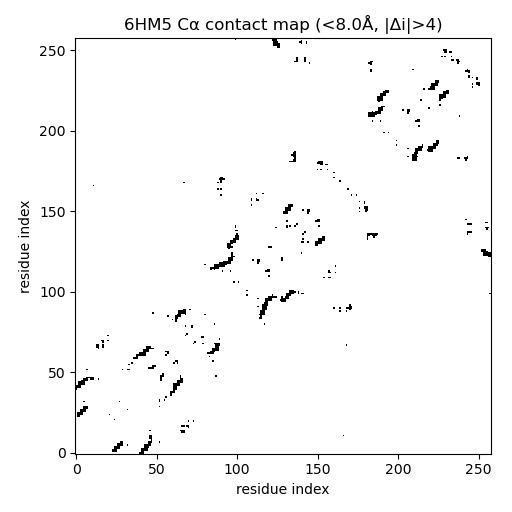34 1.000 52.21087 217 VAL A N 1
ATOM 3228 C CA . VAL A 1 217 ? 20.43012 16.48329 47.13766 1.000 42.88246 217 VAL A CA 1
ATOM 3229 C C . VAL A 1 217 ? 20.96381 15.92645 45.82725 1.000 50.30509 217 VAL A C 1
ATOM 3230 O O . VAL A 1 217 ? 20.27908 15.95873 44.79896 1.000 50.03834 217 VAL A O 1
ATOM 3243 N N . GLN A 1 218 ? 22.19859 15.42502 45.83409 1.000 53.10923 218 GLN A N 1
ATOM 3244 C CA . GLN A 1 218 ? 22.74146 14.78074 44.64292 1.000 47.83281 218 GLN A CA 1
ATOM 3245 C C . GLN A 1 218 ? 21.80415 13.68337 44.14410 1.000 43.45025 218 GLN A C 1
ATOM 3246 O O . GLN A 1 218 ? 21.31044 13.72359 43.00713 1.000 45.41240 218 GLN A O 1
ATOM 3260 N N . ARG A 1 219 ? 21.53267 12.70117 45.00598 1.000 47.60289 219 ARG A N 1
ATOM 3261 C CA . ARG A 1 219 ? 20.72310 11.55123 44.61420 1.000 51.23336 219 ARG A CA 1
ATOM 3262 C C . ARG A 1 219 ? 19.36201 11.98320 44.08052 1.000 45.66350 219 ARG A C 1
ATOM 3263 O O . ARG A 1 219 ? 18.96336 11.59325 42.97780 1.000 49.12112 219 ARG A O 1
ATOM 3284 N N . LEU A 1 220 ? 18.62845 12.78427 44.85660 1.000 51.21338 220 LEU A N 1
ATOM 3285 C CA . LEU A 1 220 ? 17.28165 13.17937 44.45563 1.000 40.38316 220 LEU A CA 1
ATOM 3286 C C . LEU A 1 220 ? 17.29779 14.02865 43.19086 1.000 45.23521 220 LEU A C 1
ATOM 3287 O O . LEU A 1 220 ? 16.37819 13.93699 42.36892 1.000 47.00384 220 LEU A O 1
ATOM 3303 N N . THR A 1 221 ? 18.32935 14.85535 43.01600 1.000 42.59649 221 THR A N 1
ATOM 3304 C CA . THR A 1 221 ? 18.47858 15.61128 41.77732 1.000 33.34918 221 THR A CA 1
ATOM 3305 C C . THR A 1 221 ? 18.57513 14.67105 40.58462 1.000 41.72172 221 THR A C 1
ATOM 3306 O O . THR A 1 221 ? 17.81634 14.79686 39.61674 1.000 50.61762 221 THR A O 1
ATOM 3317 N N . ALA A 1 222 ? 19.50878 13.71661 40.63385 1.000 49.80302 222 ALA A N 1
ATOM 3318 C CA . ALA A 1 222 ? 19.64422 12.77770 39.52383 1.000 43.70699 222 ALA A CA 1
ATOM 3319 C C . ALA A 1 222 ? 18.36093 11.98206 39.31595 1.000 37.99415 222 ALA A C 1
ATOM 3320 O O . ALA A 1 222 ? 17.98478 11.67891 38.17841 1.000 41.52750 222 ALA A O 1
ATOM 3327 N N . GLU A 1 223 ? 17.66845 11.64500 40.40303 1.000 34.71485 223 GLU A N 1
ATOM 3328 C CA . GLU A 1 223 ? 16.46148 10.83594 40.29106 1.000 42.56057 223 GLU A CA 1
ATOM 3329 C C . GLU A 1 223 ? 15.30608 11.61815 39.67914 1.000 48.86834 223 GLU A C 1
ATOM 3330 O O . GLU A 1 223 ? 14.43037 11.02192 39.04169 1.000 52.95198 223 GLU A O 1
ATOM 3342 N N . HIS A 1 224 ? 15.27482 12.94009 39.86145 1.000 42.75147 224 HIS A N 1
ATOM 3343 C CA . HIS A 1 224 ? 14.19654 13.76805 39.33284 1.000 39.67964 224 HIS A CA 1
ATOM 3344 C C . HIS A 1 224 ? 14.62106 14.56673 38.10274 1.000 39.85703 224 HIS A C 1
ATOM 3345 O O . HIS A 1 224 ? 14.07848 15.64706 37.84459 1.000 34.64449 224 HIS A O 1
ATOM 3359 N N . GLY A 1 225 ? 15.58143 14.05050 37.33634 1.000 35.67916 225 GLY A N 1
ATOM 3360 C CA . GLY A 1 225 ? 15.88391 14.57964 36.02175 1.000 36.77076 225 GLY A CA 1
ATOM 3361 C C . GLY A 1 225 ? 16.76387 15.80778 35.98752 1.000 40.41982 225 GLY A C 1
ATOM 3362 O O . GLY A 1 225 ? 16.91204 16.40930 34.91732 1.000 45.85821 225 GLY A O 1
ATOM 3366 N N . GLY A 1 226 ? 17.35763 16.20212 37.11430 1.000 36.27432 226 GLY A N 1
ATOM 3367 C CA . GLY A 1 226 ? 18.20897 17.36780 37.16589 1.000 42.34661 226 GLY A CA 1
ATOM 3368 C C . GLY A 1 226 ? 19.68902 17.01024 37.13427 1.000 47.06242 226 GLY A C 1
ATOM 3369 O O . GLY A 1 226 ? 20.08782 15.84964 37.09580 1.000 44.26420 226 GLY A O 1
ATOM 3373 N N . GLN A 1 227 ? 20.51057 18.05618 37.15511 1.000 53.09859 227 GLN A N 1
ATOM 3374 C CA . GLN A 1 227 ? 21.96027 17.92325 37.14581 1.000 51.06073 227 GLN A CA 1
ATOM 3375 C C . GLN A 1 227 ? 22.52509 18.47221 38.44765 1.000 41.99443 227 GLN A C 1
ATOM 3376 O O . GLN A 1 227 ? 22.10948 19.53855 38.91212 1.000 47.50679 227 GLN A O 1
ATOM 3390 N N . TYR A 1 228 ? 23.45774 17.73212 39.03403 1.000 41.82573 228 TYR A N 1
ATOM 3391 C CA . TYR A 1 228 ? 24.18007 18.14191 40.22628 1.000 47.33983 228 TYR A CA 1
ATOM 3392 C C . TYR A 1 228 ? 25.63559 18.40968 39.85549 1.000 48.95774 228 TYR A C 1
ATOM 3393 O O . TYR A 1 228 ? 26.19296 17.75205 38.97299 1.000 48.44253 228 TYR A O 1
ATOM 3411 N N . SER A 1 229 ? 26.25547 19.39051 40.52535 1.000 54.48962 229 SER A N 1
ATOM 3412 C CA . SER A 1 229 ? 27.59481 19.81500 40.13032 1.000 64.55887 229 SER A CA 1
ATOM 3413 C C . SER A 1 229 ? 28.51953 20.14059 41.29920 1.000 70.41933 229 SER A C 1
ATOM 3414 O O . SER A 1 229 ? 29.60996 20.67990 41.06798 1.000 71.93418 229 SER A O 1
ATOM 3422 N N . GLY A 1 230 ? 28.13215 19.84780 42.53493 1.000 67.12947 230 GLY A N 1
ATOM 3423 C CA . GLY A 1 230 ? 28.99182 20.11172 43.67546 1.000 70.53202 230 GLY A CA 1
ATOM 3424 C C . GLY A 1 230 ? 29.15292 21.59401 43.95929 1.000 74.80822 230 GLY A C 1
ATOM 3425 O O . GLY A 1 230 ? 28.19990 22.27237 44.34580 1.000 70.72883 230 GLY A O 1
ATOM 3429 N N . MET A 1 234 ? 29.31033 29.04767 38.70611 1.000 53.84718 234 MET A N 1
ATOM 3430 C CA . MET A 1 234 ? 28.20504 29.99841 38.74686 1.000 77.48450 234 MET A CA 1
ATOM 3431 C C . MET A 1 234 ? 27.48992 30.02280 37.40306 1.000 83.01871 234 MET A C 1
ATOM 3432 O O . MET A 1 234 ? 26.26135 30.06998 37.34154 1.000 89.76736 234 MET A O 1
ATOM 3446 N N . ASN A 1 235 ? 28.27464 29.99759 36.32385 1.000 74.82594 235 ASN A N 1
ATOM 3447 C CA . ASN A 1 235 ? 27.69992 29.89157 34.98765 1.000 78.13117 235 ASN A CA 1
ATOM 3448 C C . ASN A 1 235 ? 27.02773 28.54151 34.77632 1.000 76.21839 235 ASN A C 1
ATOM 3449 O O . ASN A 1 235 ? 26.06940 28.44049 34.00133 1.000 70.36624 235 ASN A O 1
ATOM 3460 N N . GLU A 1 236 ? 27.51154 27.50046 35.45782 1.000 68.60815 236 GLU A N 1
ATOM 3461 C CA . GLU A 1 236 ? 26.98438 26.15461 35.26988 1.000 57.31041 236 GLU A CA 1
ATOM 3462 C C . GLU A 1 236 ? 25.73081 25.90663 36.10101 1.000 54.67798 236 GLU A C 1
ATOM 3463 O O . GLU A 1 236 ? 24.84768 25.15612 35.67090 1.000 61.11389 236 GLU A O 1
ATOM 3475 N N . CYS A 1 237 ? 25.63144 26.51937 37.27821 1.000 51.00569 237 CYS A N 1
ATOM 3476 C CA . CYS A 1 237 ? 24.47466 26.32506 38.14057 1.000 55.93714 237 CYS A CA 1
ATOM 3477 C C . CYS A 1 237 ? 23.28781 27.13998 37.64535 1.000 48.31106 237 CYS A C 1
ATOM 3478 O O . CYS A 1 237 ? 23.44291 28.25931 37.14793 1.000 54.33271 237 CYS A O 1
ATOM 3485 N N . THR A 1 238 ? 22.09592 26.56707 37.78469 1.000 39.76956 238 THR A N 1
ATOM 3486 C CA . THR A 1 238 ? 20.85850 27.32403 37.64820 1.000 52.49404 238 THR A CA 1
ATOM 3487 C C . THR A 1 238 ? 20.23561 27.65956 38.99428 1.000 43.13144 238 THR A C 1
ATOM 3488 O O . THR A 1 238 ? 19.53820 28.67160 39.10898 1.000 49.43052 238 THR A O 1
ATOM 3499 N N . HIS A 1 239 ? 20.48850 26.84080 40.01364 1.000 44.42709 239 HIS A N 1
ATOM 3500 C CA . HIS A 1 239 ? 19.97001 27.06095 41.35490 1.000 53.68077 239 HIS A CA 1
ATOM 3501 C C . HIS A 1 239 ? 21.08357 26.82841 42.36238 1.000 39.19628 239 HIS A C 1
ATOM 3502 O O . HIS A 1 239 ? 21.90713 25.92569 42.19046 1.000 42.82089 239 HIS A O 1
ATOM 3516 N N . LEU A 1 240 ? 21.09650 27.64115 43.41450 1.000 44.27733 240 LEU A N 1
ATOM 3517 C CA . LEU A 1 240 ? 22.03303 27.48969 44.52270 1.000 52.59665 240 LEU A CA 1
ATOM 3518 C C . LEU A 1 240 ? 21.23117 27.30322 45.80481 1.000 40.06966 240 LEU A C 1
ATOM 3519 O O . LEU A 1 240 ? 20.56435 28.23600 46.26590 1.000 46.09161 240 LEU A O 1
ATOM 3535 N N . ILE A 1 241 ? 21.29283 26.10327 46.37346 1.000 43.06099 241 ILE A N 1
ATOM 3536 C CA . ILE A 1 241 ? 20.69273 25.83902 47.67722 1.000 44.94629 241 ILE A CA 1
ATOM 3537 C C . ILE A 1 241 ? 21.61219 26.40343 48.75344 1.000 48.12990 241 ILE A C 1
ATOM 3538 O O . ILE A 1 241 ? 22.81305 26.10728 48.77740 1.000 48.99803 241 ILE A O 1
ATOM 3554 N N . VAL A 1 242 ? 21.05130 27.21641 49.64959 1.000 55.18769 242 VAL A N 1
ATOM 3555 C CA . VAL A 1 242 ? 21.82852 27.93932 50.64880 1.000 48.28969 242 VAL A CA 1
ATOM 3556 C C . VAL A 1 242 ? 21.22829 27.70958 52.02839 1.000 54.25405 242 VAL A C 1
ATOM 3557 O O . VAL A 1 242 ? 20.01891 27.50862 52.17863 1.000 59.99631 242 VAL A O 1
ATOM 3570 N N . GLN A 1 243 ? 22.09128 27.73843 53.04034 1.000 63.38333 243 GLN A N 1
ATOM 3571 C CA . GLN A 1 243 ? 21.66099 27.79494 54.43409 1.000 62.73217 243 GLN A CA 1
ATOM 3572 C C . GLN A 1 243 ? 22.10539 29.11145 55.06560 1.000 64.05090 243 GLN A C 1
ATOM 3573 O O . GLN A 1 243 ? 23.29457 29.32318 55.31024 1.000 58.31448 243 GLN A O 1
ATOM 3587 N N . VAL A 1 258 ? 21.47185 33.15780 38.61170 1.000 53.17579 258 VAL A N 1
ATOM 3588 C CA . VAL A 1 258 ? 21.31885 31.97212 39.44721 1.000 57.35414 258 VAL A CA 1
ATOM 3589 C C . VAL A 1 258 ? 20.23978 32.21495 40.49823 1.000 60.86129 258 VAL A C 1
ATOM 3590 O O . VAL A 1 258 ? 20.09187 33.32720 41.00688 1.000 62.39748 258 VAL A O 1
ATOM 3602 N N . HIS A 1 259 ? 19.48559 31.16640 40.81590 1.000 50.20293 259 HIS A N 1
ATOM 3603 C CA . HIS A 1 259 ? 18.45947 31.22911 41.84787 1.000 49.34724 259 HIS A CA 1
ATOM 3604 C C . HIS A 1 259 ? 19.04170 30.74409 43.16941 1.000 48.54545 259 HIS A C 1
ATOM 3605 O O . HIS A 1 259 ? 19.51477 29.60604 43.26479 1.000 54.70406 259 HIS A O 1
ATOM 3619 N N . CYS A 1 260 ? 19.00400 31.60485 44.18290 1.000 52.61541 260 CYS A N 1
ATOM 3620 C CA . CYS A 1 260 ? 19.44850 31.26343 45.52918 1.000 50.20510 260 CYS A CA 1
ATOM 3621 C C . CYS A 1 260 ? 18.21557 30.91981 46.35714 1.000 53.90155 260 CYS A C 1
ATOM 3622 O O . CYS A 1 260 ? 17.44186 31.80733 46.73091 1.000 46.57625 260 CYS A O 1
ATOM 3630 N N . VAL A 1 261 ? 18.03436 29.63458 46.64244 1.000 45.77044 261 VAL A N 1
ATOM 3631 C CA . VAL A 1 261 ? 16.81894 29.16310 47.30006 1.000 49.42894 261 VAL A CA 1
ATOM 3632 C C . VAL A 1 261 ? 17.20751 28.32040 48.50895 1.000 54.17543 261 VAL A C 1
ATOM 3633 O O . VAL A 1 261 ? 18.31951 27.77584 48.58022 1.000 39.55576 261 VAL A O 1
ATOM 3646 N N . PRO A 1 262 ? 16.30845 28.19730 49.47766 1.000 48.88382 262 PRO A N 1
ATOM 3647 C CA . PRO A 1 262 ? 16.53985 27.27858 50.59193 1.000 43.55280 262 PRO A CA 1
ATOM 3648 C C . PRO A 1 262 ? 16.18923 25.85158 50.19226 1.000 42.50165 262 PRO A C 1
ATOM 3649 O O . PRO A 1 262 ? 15.55012 25.59915 49.16980 1.000 39.75877 262 PRO A O 1
ATOM 3660 N N . VAL A 1 263 ? 16.62299 24.90728 51.03042 1.000 36.84480 263 VAL A N 1
ATOM 3661 C CA . VAL A 1 263 ? 16.36301 23.49835 50.75846 1.000 42.09482 263 VAL A CA 1
ATOM 3662 C C . VAL A 1 263 ? 14.86975 23.20203 50.75004 1.000 38.79219 263 VAL A C 1
ATOM 3663 O O . VAL A 1 263 ? 14.43305 22.22973 50.12049 1.000 38.29517 263 VAL A O 1
ATOM 3676 N N . GLN A 1 264 ? 14.07001 24.02100 51.44101 1.000 38.26150 264 GLN A N 1
ATOM 3677 C CA . GLN A 1 264 ? 12.62204 23.84405 51.41670 1.000 42.71058 264 GLN A CA 1
ATOM 3678 C C . GLN A 1 264 ? 12.07305 23.91999 49.99902 1.000 39.24172 264 GLN A C 1
ATOM 3679 O O . GLN A 1 264 ? 11.05082 23.29441 49.69674 1.000 31.28391 264 GLN A O 1
ATOM 3693 N N . TRP A 1 265 ? 12.72549 24.68811 49.12336 1.000 30.04645 265 TRP A N 1
ATOM 3694 C CA . TRP A 1 265 ? 12.32795 24.71573 47.72203 1.000 35.69867 265 TRP A CA 1
ATOM 3695 C C . TRP A 1 265 ? 12.55363 23.36071 47.06195 1.000 43.03292 265 TRP A C 1
ATOM 3696 O O . TRP A 1 265 ? 11.69183 22.86869 46.32218 1.000 32.94004 265 TRP A O 1
ATOM 3717 N N . PHE A 1 266 ? 13.71251 22.75031 47.31586 1.000 34.66944 266 PHE A N 1
ATOM 3718 C CA . PHE A 1 266 ? 14.01919 21.43556 46.76442 1.000 29.18341 266 PHE A CA 1
ATOM 3719 C C . PHE A 1 266 ? 13.01314 20.39634 47.24902 1.000 36.26903 266 PHE A C 1
ATOM 3720 O O . PHE A 1 266 ? 12.39022 19.68496 46.44394 1.000 31.97909 266 PHE A O 1
ATOM 3737 N N . SER A 1 267 ? 12.81223 20.32253 48.57044 1.000 31.87335 267 SER A N 1
ATOM 3738 C CA . SER A 1 267 ? 11.94088 19.29270 49.12843 1.000 33.43027 267 SER A CA 1
ATOM 3739 C C . SER A 1 267 ? 10.48554 19.52143 48.74046 1.000 31.39793 267 SER A C 1
ATOM 3740 O O . SER A 1 267 ? 9.76727 18.56422 48.44040 1.000 31.49235 267 SER A O 1
ATOM 3748 N N . ASP A 1 268 ? 10.02241 20.77398 48.75342 1.000 32.65804 268 ASP A N 1
ATOM 3749 C CA . ASP A 1 268 ? 8.65151 21.04425 48.32417 1.000 42.73742 268 ASP A CA 1
ATOM 3750 C C . ASP A 1 268 ? 8.46558 20.75569 46.84204 1.000 33.28596 268 ASP A C 1
ATOM 3751 O O . ASP A 1 268 ? 7.38580 20.31655 46.42914 1.000 32.35907 268 ASP A O 1
ATOM 3760 N N . SER A 1 269 ? 9.49323 21.00577 46.02556 1.000 29.57809 269 SER A N 1
ATOM 3761 C CA . SER A 1 269 ? 9.40972 20.65044 44.61154 1.000 37.82899 269 SER A CA 1
ATOM 3762 C C . SER A 1 269 ? 9.21941 19.14920 44.44899 1.000 37.92609 269 SER A C 1
ATOM 3763 O O . SER A 1 269 ? 8.37059 18.69673 43.67164 1.000 31.90196 269 SER A O 1
ATOM 3771 N N . ILE A 1 270 ? 9.99943 18.35591 45.18571 1.000 41.28811 270 ILE A N 1
ATOM 3772 C CA . ILE A 1 270 ? 9.85446 16.90592 45.09453 1.000 38.06672 270 ILE A CA 1
ATOM 3773 C C . ILE A 1 270 ? 8.49973 16.46362 45.63980 1.000 45.11256 270 ILE A C 1
ATOM 3774 O O . ILE A 1 270 ? 7.85226 15.56880 45.08327 1.000 43.25652 270 ILE A O 1
ATOM 3790 N N . GLU A 1 271 ? 8.04359 17.08997 46.72447 1.000 39.22216 271 GLU A N 1
ATOM 3791 C CA . GLU A 1 271 ? 6.86204 16.60462 47.42854 1.000 44.38983 271 GLU A CA 1
ATOM 3792 C C . GLU A 1 271 ? 5.58856 16.93268 46.66394 1.000 42.49411 271 GLU A C 1
ATOM 3793 O O . GLU A 1 271 ? 4.65323 16.12449 46.62655 1.000 45.59821 271 GLU A O 1
ATOM 3805 N N . LYS A 1 272 ? 5.53055 18.11187 46.05278 1.000 38.66336 272 LYS A N 1
ATOM 3806 C CA . LYS A 1 272 ? 4.35061 18.52762 45.31071 1.000 36.81257 272 LYS A CA 1
ATOM 3807 C C . LYS A 1 272 ? 4.37287 18.05954 43.86109 1.000 38.43010 272 LYS A C 1
ATOM 3808 O O . LYS A 1 272 ? 3.36221 18.20263 43.16387 1.000 36.01765 272 LYS A O 1
ATOM 3827 N N . GLY A 1 273 ? 5.49015 17.50389 43.39547 1.000 32.69588 273 GLY A N 1
ATOM 3828 C CA . GLY A 1 273 ? 5.56486 16.94553 42.06227 1.000 25.52285 273 GLY A CA 1
ATOM 3829 C C . GLY A 1 273 ? 5.85282 17.93391 40.95421 1.000 25.39977 273 GLY A C 1
ATOM 3830 O O . GLY A 1 273 ? 5.75027 17.56480 39.77843 1.000 28.26051 273 GLY A O 1
ATOM 3834 N N . PHE A 1 274 ? 6.20160 19.17536 41.28224 1.000 26.62826 274 PHE A N 1
ATOM 3835 C CA . PHE A 1 274 ? 6.54117 20.17919 40.28419 1.000 31.87128 274 PHE A CA 1
ATOM 3836 C C . PHE A 1 274 ? 7.68512 21.03423 40.80630 1.000 21.67756 274 PHE A C 1
ATOM 3837 O O . PHE A 1 274 ? 7.81160 21.25693 42.01177 1.000 33.10912 274 PHE A O 1
ATOM 3854 N N . CYS A 1 275 ? 8.51023 21.52638 39.88923 1.000 26.95416 275 CYS A N 1
ATOM 3855 C CA . CYS A 1 275 ? 9.48012 22.54882 40.25260 1.000 33.83367 275 CYS A CA 1
ATOM 3856 C C . CYS A 1 275 ? 8.74362 23.76511 40.78879 1.000 33.01858 275 CYS A C 1
ATOM 3857 O O . CYS A 1 275 ? 7.87354 24.31964 40.10999 1.000 33.97073 275 CYS A O 1
ATOM 3865 N N . GLN A 1 276 ? 9.09466 24.18266 42.00093 1.000 31.89156 276 GLN A N 1
ATOM 3866 C CA . GLN A 1 276 ? 8.40510 25.28856 42.64360 1.000 29.96862 276 GLN A CA 1
ATOM 3867 C C . GLN A 1 276 ? 8.89261 26.63141 42.11693 1.000 30.58435 276 GLN A C 1
ATOM 3868 O O . GLN A 1 276 ? 10.03042 26.77533 41.66254 1.000 34.07228 276 GLN A O 1
ATOM 3882 N N . ASP A 1 277 ? 8.00396 27.62159 42.18662 1.000 36.56526 277 ASP A N 1
ATOM 3883 C CA . ASP A 1 277 ? 8.35553 29.00752 41.90714 1.000 40.41437 277 ASP A CA 1
ATOM 3884 C C . ASP A 1 277 ? 9.46174 29.46315 42.85112 1.000 36.68724 277 ASP A C 1
ATOM 3885 O O . ASP A 1 277 ? 9.24695 29.55656 44.06425 1.000 34.17196 277 ASP A O 1
ATOM 3894 N N . GLU A 1 278 ? 10.64807 29.74940 42.30930 1.000 32.88918 278 GLU A N 1
ATOM 3895 C CA . GLU A 1 278 ? 11.76554 30.14358 43.16355 1.000 39.89761 278 GLU A CA 1
ATOM 3896 C C . GLU A 1 278 ? 11.48855 31.45328 43.89116 1.000 36.76268 278 GLU A C 1
ATOM 3897 O O . GLU A 1 278 ? 11.96167 31.64235 45.01569 1.000 40.77286 278 GLU A O 1
ATOM 3909 N N . THR A 1 279 ? 10.72828 32.36791 43.28187 1.000 37.15813 279 THR A N 1
ATOM 3910 C CA . THR A 1 279 ? 10.44393 33.63222 43.95433 1.000 46.82382 279 THR A CA 1
ATOM 3911 C C . THR A 1 279 ? 9.56885 33.43524 45.18436 1.000 46.31246 279 THR A C 1
ATOM 3912 O O . THR A 1 279 ? 9.54649 34.30660 46.06008 1.000 60.63056 279 THR A O 1
ATOM 3923 N N . MET A 1 280 ? 8.85549 32.31482 45.27274 1.000 37.71491 280 MET A N 1
ATOM 3924 C CA . MET A 1 280 ? 8.08775 31.98323 46.46681 1.000 42.45819 280 MET A CA 1
ATOM 3925 C C . MET A 1 280 ? 8.95293 31.41964 47.58615 1.000 44.64124 280 MET A C 1
ATOM 3926 O O . MET A 1 280 ? 8.43645 31.18471 48.68455 1.000 37.16671 280 MET A O 1
ATOM 3940 N N . TYR A 1 281 ? 10.24158 31.19431 47.33685 1.000 42.49666 281 TYR A N 1
ATOM 3941 C CA . TYR A 1 281 ? 11.16238 30.62549 48.31578 1.000 44.86387 281 TYR A CA 1
ATOM 3942 C C . TYR A 1 281 ? 12.40458 31.49736 48.44702 1.000 52.63396 281 TYR A C 1
ATOM 3943 O O . TYR A 1 281 ? 13.53703 31.01576 48.39442 1.000 55.75376 281 TYR A O 1
ATOM 3961 N N . LYS A 1 282 ? 12.20740 32.80231 48.61228 1.000 53.82939 282 LYS A N 1
ATOM 3962 C CA . LYS A 1 282 ? 13.32214 33.72693 48.81017 1.000 63.05337 282 LYS A CA 1
ATOM 3963 C C . LYS A 1 282 ? 13.18331 34.47082 50.13346 1.000 58.44978 282 LYS A C 1
ATOM 3964 O O . LYS A 1 282 ? 12.13156 34.43304 50.77268 1.000 66.78766 282 LYS A O 1
ATOM 3983 N N . SER B 2 1 ? -8.65994 37.76430 31.67455 1.000 53.95081 380 SER B N 1
ATOM 3984 C CA . SER B 2 1 ? -8.71174 37.23433 30.31625 1.000 59.05471 380 SER B CA 1
ATOM 3985 C C . SER B 2 1 ? -8.61516 35.71445 30.37094 1.000 56.27729 380 SER B C 1
ATOM 3986 O O . SER B 2 1 ? -8.34605 35.15058 31.43466 1.000 59.72983 380 SER B O 1
ATOM 3993 N N . PRO B 2 2 ? -8.84424 35.04352 29.23543 1.000 49.59421 381 PRO B N 1
ATOM 3994 C CA . PRO B 2 2 ? -8.70916 33.58035 29.22146 1.000 54.62248 381 PRO B CA 1
ATOM 3995 C C . PRO B 2 2 ? -7.26902 33.10474 29.16275 1.000 47.43345 381 PRO B C 1
ATOM 3996 O O . PRO B 2 2 ? -7.01906 31.92153 29.42758 1.000 46.14602 381 PRO B O 1
ATOM 4007 N N . VAL B 2 3 ? -6.32396 33.97995 28.82939 1.000 41.73521 382 VAL B N 1
ATOM 4008 C CA . VAL B 2 3 ? -4.91302 33.61266 28.77127 1.000 45.11238 382 VAL B CA 1
ATOM 4009 C C . VAL B 2 3 ? -4.34957 33.62083 30.18619 1.000 45.93093 382 VAL B C 1
ATOM 4010 O O . VAL B 2 3 ? -4.36128 34.65292 30.86501 1.000 38.34160 382 VAL B O 1
ATOM 4023 N N . LEU B 2 4 ? -3.85138 32.46882 30.63041 1.000 38.32899 383 LEU B N 1
ATOM 4024 C CA . LEU B 2 4 ? -3.19543 32.36696 31.92666 1.000 41.30272 383 LEU B CA 1
ATOM 4025 C C . LEU B 2 4 ? -1.70326 32.65843 31.84926 1.000 37.85106 383 LEU B C 1
ATOM 4026 O O . LEU B 2 4 ? -1.12834 33.17409 32.81453 1.000 47.68117 383 LEU B O 1
ATOM 4042 N N . ALA B 2 5 ? -1.06716 32.34059 30.72530 1.000 41.51646 384 ALA B N 1
ATOM 4043 C CA . ALA B 2 5 ? 0.34537 32.62774 30.51896 1.000 41.97771 384 ALA B CA 1
ATOM 4044 C C . ALA B 2 5 ? 0.58036 32.76126 29.02411 1.000 40.03850 384 ALA B C 1
ATOM 4045 O O . ALA B 2 5 ? 0.16294 31.89227 28.25315 1.000 41.96074 384 ALA B O 1
ATOM 4052 N N . GLU B 2 6 ? 1.24236 33.84113 28.62097 1.000 33.08790 385 GLU B N 1
ATOM 4053 C CA . GLU B 2 6 ? 1.38465 34.14456 27.20800 1.000 35.41133 385 GLU B CA 1
ATOM 4054 C C . GLU B 2 6 ? 2.50159 33.31051 26.58655 1.000 44.80563 385 GLU B C 1
ATOM 4055 O O . GLU B 2 6 ? 3.33895 32.72357 27.27760 1.000 50.37862 385 GLU B O 1
ATOM 4067 N N . ASP B 2 7 ? 2.49683 33.26223 25.25851 1.000 47.16923 386 ASP B N 1
ATOM 4068 C CA . ASP B 2 7 ? 3.45934 32.47343 24.49758 1.000 47.36547 386 ASP B CA 1
ATOM 4069 C C . ASP B 2 7 ? 4.86663 33.05353 24.61514 1.000 43.48423 386 ASP B C 1
ATOM 4070 O O . ASP B 2 7 ? 5.03042 34.26773 24.69660 1.000 43.52053 386 ASP B O 1
#

B-factor: mean 51.6, std 17.22, range [16.86, 111.97]

InterPro domains:
  IPR001357 BRCT domain [PF00533] (105-174)
  IPR001357 BRCT domain [PF00533] (354-430)
  IPR001357 BRCT domain [PF00533] (892-968)
  IPR001357 BRCT domain [PF00533] (1265-1333)
  IPR001357 BRCT domain [PF12738] (202-264)
  IPR001357 BRCT domain [PF12738] (639-709)
  IPR001357 BRCT domain [PS50172] (120-171)
  IPR001357 BRCT domain [PS50172] (193-282)
  IPR001357 BRCT domain [PS50172] (353-443)
  IPR001357 BRCT domain [PS50172] (624-727)
  IPR001357 BRCT domain [PS50172] (891-982)
  IPR001357 BRCT domain [PS50172] (1282-1347)
  IPR001357 BRCT domain [PS50172] (1386-1483)
  IPR001357 BRCT domain [SM00292] (5-90)
  IPR001357 BRCT domain [SM00292] (102-178)
  IPR001357 BRCT domain [SM00292] (195-272)
  IPR001357 BRCT domain [SM00292] (355-433)
  IPR001357 BRCT domain [SM00292] (539-612)
  IPR001357 BRCT domain [SM00292] (632-717)
  IPR001357 BRCT domain [SM00292] (893-972)

Radius of gyration: 23.43 Å; Cα contacts (8 Å, |Δi|>4): 482; chains: 2; bounding box: 56×40×68 Å

CATH classification: 3.40.50.10190 (+1 more: 3.40.50.10190)

Foldseek 3Di:
DAEEEEDDPPFACLSVVLVVQQVRYHYDYNVRLVPDDAEPQHEYEDGPCDDPSNVVCLVRQYHYEYSQQCVVCVPPPVSRDDDSDYAHHQQLAQAEEEEDADDPVLRVVLCVLNVNNNYHYDHDDDPSHQEYEYQFADDPSRQVCLVVVRFYFHSVLSVVSRVVVSRPPHHSVVDPSVVGGQFQGAPFEEEEDPDPPVVLVVLCVVQVVRRHHYDVAVRGCVYAYCCQHFHCCQVVVSVVSVHRHHSVVGD/DPDPDDD

Solvent-accessible surface area: 13501 Å² total

Secondary structure (DSSP, 8-state):
--EEEE--TT--HHHHHHHTT---EEEE-HHHHHT--S--S-EEE-SSS-SHHHHHHHHHT-EEE-HHHHHHHTT-TTTS---SS-B---TTTT-EEEEES--HHHHHHHHHHHHHTT-EE-SSEETT--EEEESSS-SHHHHHHHHTT--EE-HHHHHHHHHHHHHS---GGGS-GGGGBPPTTTT-EEEEES--HHHHHHHHHHHHHTT-EE----S-SEEEE--EEE-HHHHHHHHHHTS---GGGG-/--EEE--